Protein AF-W2TFN9-F1 (afdb_monomer_lite)

Organism: Necator americanus (NCBI:txid51031)

Radius of gyration: 16.19 Å; chains: 1; bounding box: 41×42×46 Å

Structure (mmCIF, N/CA/C/O backbone):
data_AF-W2TFN9-F1
#
_entry.id   AF-W2TFN9-F1
#
loop_
_atom_site.group_PDB
_atom_site.id
_atom_site.type_symbol
_atom_site.label_atom_id
_atom_site.label_alt_id
_atom_site.label_comp_id
_atom_site.label_asym_id
_atom_site.label_entity_id
_atom_site.label_seq_id
_atom_site.pdbx_PDB_ins_code
_atom_site.Cartn_x
_atom_site.Cartn_y
_atom_site.Cartn_z
_atom_site.occupancy
_atom_site.B_iso_or_equiv
_atom_site.auth_seq_id
_atom_site.auth_comp_id
_atom_site.auth_asym_id
_atom_site.auth_atom_id
_atom_site.pdbx_PDB_model_num
ATOM 1 N N . MET A 1 1 ? 0.784 23.426 -17.440 1.00 59.62 1 MET A N 1
ATOM 2 C CA . MET A 1 1 ? 0.601 22.096 -18.062 1.00 59.62 1 MET A CA 1
ATOM 3 C C . MET A 1 1 ? 0.881 21.046 -17.007 1.00 59.62 1 MET A C 1
ATOM 5 O O . MET A 1 1 ? 1.860 21.202 -16.290 1.00 59.62 1 MET A O 1
ATOM 9 N N . THR A 1 2 ? 0.028 20.033 -16.864 1.00 85.62 2 THR A N 1
ATOM 10 C CA . THR A 1 2 ? 0.291 18.904 -15.961 1.00 85.62 2 THR A CA 1
ATOM 11 C C . THR A 1 2 ? 1.074 17.818 -16.697 1.00 85.62 2 THR A C 1
ATOM 13 O O . THR A 1 2 ? 0.797 17.528 -17.861 1.00 85.62 2 THR A O 1
ATOM 16 N N . GLY A 1 3 ? 2.083 17.248 -16.035 1.00 94.62 3 GLY A N 1
ATOM 17 C CA . GLY A 1 3 ? 2.888 16.164 -16.595 1.00 94.62 3 GLY A CA 1
ATOM 18 C C . GLY A 1 3 ? 2.100 14.857 -16.665 1.00 94.62 3 GLY A C 1
ATOM 19 O O . GLY A 1 3 ? 1.312 14.554 -15.766 1.00 94.62 3 GLY A O 1
ATOM 20 N N . LYS A 1 4 ? 2.323 14.084 -17.729 1.00 97.56 4 LYS A N 1
ATOM 21 C CA . LYS A 1 4 ? 1.770 12.738 -17.892 1.00 97.56 4 LYS A CA 1
ATOM 22 C C . LYS A 1 4 ? 2.896 11.770 -18.224 1.00 97.56 4 LYS A C 1
ATOM 24 O O . LYS A 1 4 ? 3.710 12.074 -19.093 1.00 97.56 4 LYS A O 1
ATOM 29 N N . LEU A 1 5 ? 2.917 10.621 -17.561 1.00 98.00 5 LEU A N 1
ATOM 30 C CA . LEU A 1 5 ? 3.854 9.538 -17.835 1.00 98.00 5 LEU A CA 1
ATOM 31 C C . LEU A 1 5 ? 3.080 8.233 -18.022 1.00 98.00 5 LEU A C 1
ATOM 33 O O . LEU A 1 5 ? 2.234 7.887 -17.201 1.00 98.00 5 LEU A O 1
ATOM 37 N N . TYR A 1 6 ? 3.391 7.522 -19.101 1.00 98.31 6 TYR A N 1
ATOM 38 C CA . TYR A 1 6 ? 2.822 6.217 -19.420 1.00 98.31 6 TYR A CA 1
ATOM 39 C C . TYR A 1 6 ? 3.976 5.233 -19.576 1.00 98.31 6 TYR A C 1
ATOM 41 O O . TYR A 1 6 ? 4.834 5.425 -20.438 1.00 98.31 6 TYR A O 1
ATOM 49 N N . LEU A 1 7 ? 4.007 4.208 -18.732 1.00 98.31 7 LEU A N 1
ATOM 50 C CA . LEU A 1 7 ? 4.982 3.126 -18.778 1.0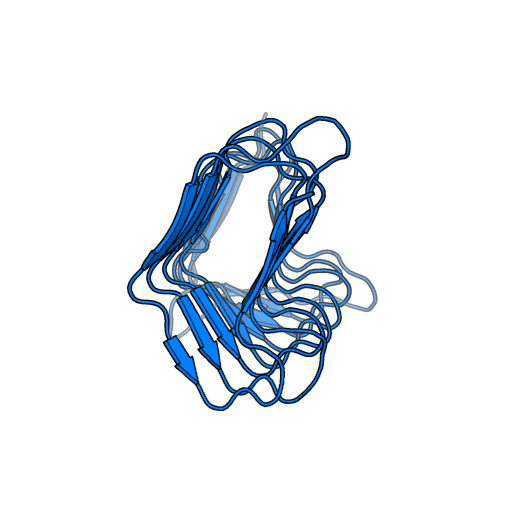0 98.31 7 LEU A CA 1
ATOM 51 C C . LEU A 1 7 ? 4.220 1.820 -18.975 1.00 98.31 7 LEU A C 1
ATOM 53 O O . LEU A 1 7 ? 3.620 1.303 -18.038 1.00 98.31 7 LEU A O 1
ATOM 57 N N . ASN A 1 8 ? 4.240 1.311 -20.204 1.00 97.19 8 ASN A N 1
ATOM 58 C CA . ASN A 1 8 ? 3.469 0.140 -20.609 1.00 97.19 8 ASN A CA 1
ATOM 59 C C . ASN A 1 8 ? 4.419 -0.997 -20.995 1.00 97.19 8 ASN A C 1
ATOM 61 O O . ASN A 1 8 ? 4.823 -1.113 -22.153 1.00 97.19 8 ASN A O 1
ATOM 65 N N . GLY A 1 9 ? 4.817 -1.796 -20.007 1.00 97.88 9 GLY A N 1
ATOM 66 C CA . GLY A 1 9 ? 5.513 -3.058 -20.236 1.00 97.88 9 GLY A CA 1
ATOM 67 C C . GLY A 1 9 ? 4.542 -4.198 -20.546 1.00 97.88 9 GLY A C 1
ATOM 68 O O . GLY A 1 9 ? 3.331 -4.014 -20.645 1.00 97.88 9 GLY A O 1
ATOM 69 N N . THR A 1 10 ? 5.081 -5.409 -20.635 1.00 97.75 10 THR A N 1
ATOM 70 C CA . THR A 1 10 ? 4.300 -6.656 -20.674 1.00 97.75 10 THR A CA 1
ATOM 71 C C . THR A 1 10 ? 4.868 -7.662 -19.678 1.00 97.75 10 THR A C 1
ATOM 73 O O . THR A 1 10 ? 5.999 -7.502 -19.221 1.00 97.75 10 THR A O 1
ATOM 76 N N . VAL A 1 11 ? 4.135 -8.741 -19.383 1.00 94.31 11 VAL A N 1
ATOM 77 C CA . VAL A 1 11 ? 4.623 -9.837 -18.519 1.00 94.31 11 VAL A CA 1
ATOM 78 C C . VAL A 1 11 ? 5.987 -10.365 -18.982 1.00 94.31 11 VAL A C 1
ATOM 80 O O . VAL A 1 11 ? 6.883 -10.572 -18.168 1.00 94.31 11 VAL A O 1
ATOM 83 N N . SER A 1 12 ? 6.167 -10.561 -20.293 1.00 97.00 12 SER A N 1
ATOM 84 C CA . SER A 1 12 ? 7.416 -11.075 -20.874 1.00 97.00 12 SER A CA 1
ATOM 85 C C . SER A 1 12 ? 8.507 -10.018 -21.040 1.00 97.00 12 SER A C 1
ATOM 87 O O . SER A 1 12 ? 9.678 -10.365 -21.174 1.00 97.00 12 SER A O 1
ATOM 89 N N . GLN A 1 13 ? 8.134 -8.739 -21.087 1.00 97.31 13 GLN A N 1
ATOM 90 C CA . GLN A 1 13 ? 9.045 -7.618 -21.316 1.00 97.31 13 GLN A CA 1
ATOM 91 C C . GLN A 1 13 ? 8.644 -6.441 -20.422 1.00 97.31 13 GLN A C 1
ATOM 93 O O . GLN A 1 13 ? 8.042 -5.472 -20.900 1.00 97.31 13 GLN A O 1
ATOM 98 N N . PRO A 1 14 ? 8.921 -6.528 -19.112 1.00 97.69 14 PRO A N 1
ATOM 99 C CA . PRO A 1 14 ? 8.597 -5.451 -18.199 1.00 97.69 14 PRO A CA 1
ATOM 100 C C . PRO A 1 14 ? 9.523 -4.255 -18.429 1.00 97.69 14 PRO A C 1
ATOM 102 O O . PRO A 1 14 ? 10.702 -4.411 -18.761 1.00 97.69 14 PRO A O 1
ATOM 105 N N . ILE A 1 15 ? 9.014 -3.048 -18.185 1.00 98.62 15 ILE A N 1
ATOM 106 C CA . ILE A 1 15 ? 9.870 -1.860 -18.100 1.00 98.62 15 ILE A CA 1
ATOM 107 C C . ILE A 1 15 ? 10.634 -1.938 -16.781 1.00 98.62 15 ILE A C 1
ATOM 109 O O . ILE A 1 15 ? 10.040 -2.194 -15.737 1.00 98.62 15 ILE A O 1
ATOM 113 N N . ARG A 1 16 ? 11.949 -1.718 -16.806 1.00 98.19 16 ARG A N 1
ATOM 114 C CA . ARG A 1 16 ? 12.786 -1.727 -15.600 1.00 98.19 16 ARG A CA 1
ATOM 115 C C . ARG A 1 16 ? 13.333 -0.335 -15.337 1.00 98.19 16 ARG A C 1
ATOM 117 O O . ARG A 1 16 ? 14.025 0.229 -16.181 1.00 98.19 16 ARG A O 1
ATOM 124 N N . LEU A 1 17 ? 13.026 0.197 -14.161 1.00 98.19 17 LEU A N 1
ATOM 125 C CA . LEU A 1 17 ? 13.541 1.457 -13.649 1.00 98.19 17 LEU A CA 1
ATOM 126 C C . LEU A 1 17 ? 14.519 1.158 -12.515 1.00 98.19 17 LEU A C 1
ATOM 128 O O . LEU A 1 17 ? 14.164 0.520 -11.524 1.00 98.19 17 LEU A O 1
ATOM 132 N N . PHE A 1 18 ? 15.746 1.636 -12.663 1.00 96.19 18 PHE A N 1
ATOM 133 C CA . PHE A 1 18 ? 16.811 1.482 -11.681 1.00 96.19 18 PHE A CA 1
ATOM 134 C C . PHE A 1 18 ? 17.668 2.748 -11.667 1.00 96.19 18 PHE A C 1
ATOM 136 O O . PHE A 1 18 ? 17.725 3.490 -12.649 1.00 96.19 18 PHE A O 1
ATOM 143 N N . GLY A 1 19 ? 18.341 2.994 -10.550 1.00 91.12 19 GLY A N 1
ATOM 144 C CA . GLY A 1 19 ? 19.190 4.164 -10.361 1.00 91.12 19 GLY A CA 1
ATOM 145 C C . GLY A 1 19 ? 20.404 3.856 -9.494 1.00 91.12 19 GLY A C 1
ATOM 146 O O . GLY A 1 19 ? 20.533 2.766 -8.938 1.00 91.12 19 GLY A O 1
ATOM 147 N N . GLY A 1 20 ? 21.314 4.828 -9.402 1.00 85.38 20 GLY A N 1
ATOM 148 C CA . GLY A 1 20 ? 22.471 4.766 -8.505 1.00 85.38 20 GLY A CA 1
ATOM 149 C C . GLY A 1 20 ? 22.092 4.931 -7.028 1.00 85.38 20 GLY A C 1
ATOM 150 O O . GLY A 1 20 ? 20.917 4.933 -6.659 1.00 85.38 20 GLY A O 1
ATOM 151 N N . ALA A 1 21 ? 23.097 5.096 -6.161 1.00 79.69 21 ALA A N 1
ATOM 152 C CA . ALA A 1 21 ? 22.858 5.266 -4.730 1.00 79.69 21 ALA A CA 1
ATOM 153 C C . ALA A 1 21 ? 21.947 6.478 -4.441 1.00 79.69 21 ALA A C 1
ATOM 155 O O . ALA A 1 21 ? 22.172 7.582 -4.939 1.00 79.69 21 ALA A O 1
ATOM 156 N N . THR A 1 22 ? 20.926 6.247 -3.606 1.00 73.56 22 THR A N 1
ATOM 157 C CA . THR A 1 22 ? 19.924 7.227 -3.141 1.00 73.56 22 THR A CA 1
ATOM 158 C C . THR A 1 22 ? 19.128 7.928 -4.247 1.00 73.56 22 THR A C 1
ATOM 160 O O . THR A 1 22 ? 19.078 9.153 -4.317 1.00 73.56 22 THR A O 1
ATOM 163 N N . TRP A 1 23 ? 18.438 7.152 -5.083 1.00 95.31 23 TRP A N 1
ATOM 164 C CA . TRP A 1 23 ? 17.440 7.686 -6.013 1.00 95.31 23 TRP A CA 1
ATOM 165 C C . TRP A 1 23 ? 16.011 7.560 -5.459 1.00 95.31 23 TRP A C 1
ATOM 167 O O . TRP A 1 23 ? 15.727 6.715 -4.609 1.00 95.31 23 TRP A O 1
ATOM 177 N N . ARG A 1 24 ? 15.098 8.418 -5.922 1.00 95.25 24 ARG A N 1
ATOM 178 C CA . ARG A 1 24 ? 13.648 8.234 -5.752 1.00 95.25 24 ARG A CA 1
ATOM 179 C C . ARG A 1 24 ? 13.101 7.656 -7.045 1.00 95.25 24 ARG A C 1
ATOM 181 O O . ARG A 1 24 ? 13.528 8.104 -8.104 1.00 95.25 24 ARG A O 1
ATOM 188 N N . GLY A 1 25 ? 12.188 6.697 -6.930 1.00 96.94 25 GLY A N 1
ATOM 189 C CA . GLY A 1 25 ? 11.539 6.055 -8.060 1.00 96.94 25 GLY A CA 1
ATOM 190 C C . GLY A 1 25 ? 10.603 7.003 -8.801 1.00 96.94 25 GLY A C 1
ATOM 191 O O . GLY A 1 25 ? 10.960 8.118 -9.181 1.00 96.94 25 GLY A O 1
ATOM 192 N N . LEU A 1 26 ? 9.368 6.571 -9.015 1.00 97.94 26 LEU A N 1
ATOM 193 C CA . LEU A 1 26 ? 8.375 7.412 -9.674 1.00 97.94 26 LEU A CA 1
ATOM 194 C C . LEU A 1 26 ? 7.721 8.343 -8.655 1.00 97.94 26 LEU A C 1
ATOM 196 O O . LEU A 1 26 ? 7.232 7.889 -7.626 1.00 97.94 26 LEU A O 1
ATOM 200 N N . VAL A 1 27 ? 7.692 9.644 -8.948 1.00 97.50 27 VAL A N 1
ATOM 201 C CA . VAL A 1 27 ? 7.043 10.646 -8.094 1.00 97.50 27 VAL A CA 1
ATOM 202 C C . VAL A 1 27 ? 5.944 11.345 -8.872 1.00 97.50 27 VAL A C 1
ATOM 204 O O . VAL A 1 27 ? 6.215 12.102 -9.804 1.00 97.50 27 VAL A O 1
ATOM 207 N N . VAL A 1 28 ? 4.699 11.123 -8.461 1.00 97.56 28 VAL A N 1
ATOM 208 C CA . VAL A 1 28 ? 3.526 11.758 -9.060 1.00 97.56 28 VAL A CA 1
ATOM 209 C C . VAL A 1 28 ? 3.016 12.819 -8.101 1.00 97.56 28 VAL A C 1
ATOM 211 O O . VAL A 1 28 ? 2.438 12.514 -7.064 1.00 97.56 28 VAL A O 1
ATOM 214 N N . LYS A 1 29 ? 3.264 14.083 -8.437 1.00 96.62 29 LYS A N 1
ATOM 215 C CA . LYS A 1 29 ? 2.777 15.236 -7.670 1.00 96.62 29 LYS A CA 1
ATOM 216 C C . LYS A 1 29 ? 1.313 15.563 -8.011 1.00 96.62 29 LYS A C 1
ATOM 218 O O . LYS A 1 29 ? 0.837 15.117 -9.062 1.00 96.62 29 LYS A O 1
ATOM 223 N N . PRO A 1 30 ? 0.623 16.368 -7.179 1.00 96.44 30 PRO A N 1
ATOM 224 C CA . PRO A 1 30 ? -0.773 16.731 -7.406 1.00 96.44 30 PRO A CA 1
ATOM 225 C C . PRO A 1 30 ? -1.035 17.232 -8.828 1.00 96.44 30 PRO A C 1
ATOM 227 O O . PRO A 1 30 ? -0.284 18.038 -9.379 1.00 96.44 30 PRO A O 1
ATOM 230 N N . GLY A 1 31 ? -2.095 16.709 -9.448 1.00 95.88 31 GLY A N 1
ATOM 231 C CA . GLY A 1 31 ? -2.491 17.025 -10.823 1.00 95.88 31 GLY A CA 1
ATOM 232 C C . GLY A 1 31 ? -1.724 16.275 -11.921 1.00 95.88 31 GLY A C 1
ATOM 233 O O . GLY A 1 31 ? -2.183 16.276 -13.067 1.00 95.88 31 GLY A O 1
ATOM 234 N N . GLY A 1 32 ? -0.604 15.616 -11.600 1.00 97.81 32 GLY A N 1
ATOM 235 C CA . GLY A 1 32 ? 0.131 14.747 -12.522 1.00 97.81 32 GLY A CA 1
ATOM 236 C C . GLY A 1 32 ? -0.621 13.450 -12.823 1.00 97.81 32 GLY A C 1
ATOM 237 O O . GLY A 1 32 ? -1.443 13.005 -12.026 1.00 97.81 32 GLY A O 1
ATOM 238 N N . THR A 1 33 ? -0.355 12.842 -13.978 1.00 98.38 33 THR A N 1
ATOM 239 C CA . THR A 1 33 ? -0.944 11.551 -14.372 1.00 98.38 33 THR A CA 1
ATOM 240 C C . THR A 1 33 ? 0.139 10.496 -14.534 1.00 98.38 33 THR A C 1
ATOM 242 O O . THR A 1 33 ? 1.130 10.741 -15.225 1.00 98.38 33 THR A O 1
ATOM 245 N N . LEU A 1 34 ? -0.075 9.323 -13.941 1.00 98.44 34 LEU A N 1
ATOM 246 C CA . LEU A 1 34 ? 0.769 8.150 -14.134 1.00 98.44 34 LEU A CA 1
ATOM 247 C C . LEU A 1 34 ? -0.093 6.956 -14.528 1.00 98.44 34 LEU A C 1
ATOM 249 O O . LEU A 1 34 ? -1.056 6.633 -13.838 1.00 98.44 34 LEU A O 1
ATOM 253 N N . VAL A 1 35 ? 0.298 6.288 -15.606 1.00 98.50 35 VAL A N 1
ATOM 254 C CA . VAL A 1 35 ? -0.177 4.944 -15.935 1.00 98.50 35 VAL A CA 1
ATOM 255 C C . VAL A 1 35 ? 1.030 4.020 -15.943 1.00 98.50 35 VAL A C 1
ATOM 257 O O . VAL A 1 35 ? 2.013 4.283 -16.641 1.00 98.50 35 VAL A O 1
ATOM 260 N N . LEU A 1 36 ? 0.964 2.974 -15.128 1.00 97.81 36 LEU A N 1
ATOM 261 C CA . LEU A 1 36 ? 2.043 2.031 -14.882 1.00 97.81 36 LEU A CA 1
ATOM 262 C C . LEU A 1 36 ? 1.522 0.613 -15.122 1.00 97.81 36 LEU A C 1
ATOM 264 O O . LEU A 1 36 ? 0.723 0.129 -14.333 1.00 97.81 36 LEU A O 1
ATOM 268 N N . SER A 1 37 ? 1.983 -0.061 -16.170 1.00 98.56 37 SER A N 1
ATOM 269 C CA . SER A 1 37 ? 1.669 -1.471 -16.427 1.00 98.56 37 SER A CA 1
ATOM 270 C C . SER A 1 37 ? 2.963 -2.270 -16.559 1.00 98.56 37 SER A C 1
ATOM 272 O O . SER A 1 37 ? 3.894 -1.838 -17.249 1.00 98.56 37 SER A O 1
ATOM 274 N N . HIS A 1 38 ? 3.051 -3.407 -15.863 1.00 98.75 38 HIS A N 1
ATOM 275 C CA . HIS A 1 38 ? 4.177 -4.350 -15.925 1.00 98.75 38 HIS A CA 1
ATOM 276 C C . HIS A 1 38 ? 5.545 -3.658 -15.822 1.00 98.75 38 HIS A C 1
ATOM 278 O O . HIS A 1 38 ? 6.412 -3.776 -16.693 1.00 98.75 38 HIS A O 1
ATOM 284 N N . THR A 1 39 ? 5.728 -2.874 -14.762 1.00 98.69 39 THR A N 1
ATOM 285 C CA . THR A 1 39 ? 6.950 -2.097 -14.534 1.00 98.69 39 THR A CA 1
ATOM 286 C C . THR A 1 39 ? 7.608 -2.503 -13.226 1.00 98.69 39 THR A C 1
ATOM 288 O O . THR A 1 39 ? 6.947 -2.612 -12.198 1.00 98.69 39 THR A O 1
ATOM 291 N N . THR A 1 40 ? 8.923 -2.702 -13.260 1.00 98.62 40 THR A N 1
ATOM 292 C CA . THR A 1 40 ? 9.747 -2.990 -12.087 1.00 98.62 40 THR A CA 1
ATOM 293 C C . THR A 1 40 ? 10.536 -1.749 -11.673 1.00 98.62 40 THR A C 1
ATOM 295 O O . THR A 1 40 ? 11.204 -1.144 -12.508 1.00 98.62 40 THR A O 1
ATOM 298 N N . VAL A 1 41 ? 10.484 -1.386 -10.392 1.00 98.44 41 VAL A N 1
ATOM 299 C CA . VAL A 1 41 ? 11.279 -0.317 -9.771 1.00 98.44 41 VAL A CA 1
ATOM 300 C C . VAL A 1 41 ? 12.251 -0.940 -8.770 1.00 98.44 41 VAL A C 1
ATOM 302 O O . VAL A 1 41 ? 11.816 -1.606 -7.832 1.00 98.44 41 VAL A O 1
ATOM 305 N N . GLU A 1 42 ? 13.557 -0.734 -8.956 1.00 97.50 42 GLU A N 1
ATOM 306 C CA . GLU A 1 42 ? 14.603 -1.457 -8.212 1.00 97.50 42 GLU A CA 1
ATOM 307 C C . GLU A 1 42 ? 15.514 -0.528 -7.395 1.00 97.50 42 GLU A C 1
ATOM 309 O O . GLU A 1 42 ? 16.142 0.391 -7.924 1.00 97.50 42 GLU A O 1
ATOM 314 N N . GLY A 1 43 ? 15.633 -0.792 -6.091 1.00 96.31 43 GLY A N 1
ATOM 315 C CA . GLY A 1 43 ? 16.623 -0.147 -5.220 1.00 96.31 43 GLY A CA 1
ATOM 316 C C . GLY A 1 43 ? 16.383 1.343 -4.958 1.00 96.31 43 GLY A C 1
ATOM 317 O O . GLY A 1 43 ? 17.315 2.067 -4.603 1.00 96.31 43 GLY A O 1
ATOM 318 N N . ALA A 1 44 ? 15.160 1.829 -5.172 1.00 97.44 44 ALA A N 1
ATOM 319 C CA . ALA A 1 44 ? 14.793 3.209 -4.878 1.00 97.44 44 ALA A CA 1
ATOM 320 C C . ALA A 1 44 ? 14.654 3.442 -3.367 1.00 97.44 44 ALA A C 1
ATOM 322 O O . ALA A 1 44 ? 14.265 2.555 -2.612 1.00 97.44 44 ALA A O 1
ATOM 323 N N . SER A 1 45 ? 14.899 4.667 -2.909 1.00 97.38 45 SER A N 1
ATOM 324 C CA . SER A 1 45 ? 14.581 5.051 -1.532 1.00 97.38 45 SER A CA 1
ATOM 325 C C . SER A 1 45 ? 13.075 4.934 -1.269 1.00 97.38 45 SER A C 1
ATOM 327 O O . SER A 1 45 ? 12.655 4.271 -0.325 1.00 97.38 45 SER A O 1
ATOM 329 N N . ILE A 1 46 ? 12.277 5.495 -2.179 1.00 98.12 46 ILE A N 1
ATOM 330 C CA . ILE A 1 46 ? 10.829 5.292 -2.276 1.00 98.12 46 ILE A CA 1
ATOM 331 C C . ILE A 1 46 ? 10.551 4.808 -3.697 1.00 98.12 46 ILE A C 1
ATOM 333 O O . ILE A 1 46 ? 10.947 5.490 -4.647 1.00 98.12 46 ILE A O 1
ATOM 337 N N . GLY A 1 47 ? 9.938 3.634 -3.850 1.00 98.06 47 GLY A N 1
ATOM 338 C CA . GLY A 1 47 ? 9.678 3.032 -5.164 1.00 98.06 47 GLY A CA 1
ATOM 339 C C . GLY A 1 47 ? 8.651 3.816 -5.977 1.00 98.06 47 GLY A C 1
ATOM 340 O O . GLY A 1 47 ? 8.900 4.190 -7.125 1.00 98.06 47 GLY A O 1
ATOM 341 N N . LEU A 1 48 ? 7.514 4.117 -5.360 1.00 98.62 48 LEU A N 1
ATOM 342 C CA . LEU A 1 48 ? 6.457 4.917 -5.961 1.00 98.62 48 LEU A CA 1
ATOM 343 C C . LEU A 1 48 ? 5.885 5.892 -4.933 1.00 98.62 48 LEU A C 1
ATOM 345 O O . LEU A 1 48 ? 5.425 5.484 -3.878 1.00 98.62 48 LEU A O 1
ATOM 349 N N . TRP A 1 49 ? 5.886 7.175 -5.267 1.00 98.50 49 TRP A N 1
ATOM 350 C CA . TRP A 1 49 ? 5.283 8.240 -4.476 1.00 98.50 49 TRP A CA 1
ATOM 351 C C . TRP A 1 49 ? 4.011 8.716 -5.181 1.00 98.50 49 TRP A C 1
ATOM 353 O O . TRP A 1 49 ? 4.074 9.354 -6.239 1.00 98.50 49 TRP A O 1
ATOM 363 N N . ILE A 1 50 ? 2.858 8.418 -4.586 1.00 98.56 50 ILE A N 1
ATOM 364 C CA . ILE A 1 50 ? 1.519 8.726 -5.091 1.00 98.56 50 ILE A CA 1
ATOM 365 C C . ILE A 1 50 ? 0.989 9.956 -4.353 1.00 98.56 50 ILE A C 1
ATOM 367 O O . ILE A 1 50 ? 0.548 9.859 -3.215 1.00 98.56 50 ILE A O 1
ATOM 371 N N . GLY A 1 51 ? 1.008 11.112 -5.015 1.00 97.44 51 GLY A N 1
ATOM 372 C CA . GLY A 1 51 ? 0.377 12.345 -4.531 1.00 97.44 51 GLY A CA 1
ATOM 373 C C . GLY A 1 51 ? -0.623 12.927 -5.520 1.00 97.44 51 GLY A C 1
ATOM 374 O O . GLY A 1 51 ? -0.768 14.140 -5.620 1.00 97.44 51 GLY A O 1
ATOM 375 N N . SER A 1 52 ? -1.260 12.072 -6.320 1.00 97.62 52 SER A N 1
ATOM 376 C CA . SER A 1 52 ? -2.281 12.456 -7.293 1.00 97.62 52 SER A CA 1
ATOM 377 C C . SER A 1 52 ? -3.389 11.412 -7.327 1.00 97.62 52 SER A C 1
ATOM 379 O O . SER A 1 52 ? -3.132 10.221 -7.179 1.00 97.62 52 SER A O 1
ATOM 381 N N . GLU A 1 53 ? -4.614 11.853 -7.593 1.00 96.81 53 GLU A N 1
ATOM 382 C CA . GLU A 1 53 ? -5.773 10.992 -7.865 1.00 96.81 53 GLU A CA 1
ATOM 383 C C . GLU A 1 53 ? -5.699 10.292 -9.239 1.00 96.81 53 GLU A C 1
ATOM 385 O O . GLU A 1 53 ? -6.454 9.367 -9.514 1.00 96.81 53 GLU A O 1
ATOM 390 N N . LYS A 1 54 ? -4.802 10.736 -10.133 1.00 97.50 54 LYS A N 1
ATOM 391 C CA . LYS A 1 54 ? -4.727 10.281 -11.535 1.00 97.50 54 LYS A CA 1
ATOM 392 C C . LYS A 1 54 ? -3.625 9.243 -11.726 1.00 97.50 54 LYS A C 1
ATOM 394 O O . LYS A 1 54 ? -2.752 9.408 -12.581 1.00 97.50 54 LYS A O 1
ATOM 399 N N . VAL A 1 55 ? -3.643 8.210 -10.892 1.00 98.38 55 VAL A N 1
ATOM 400 C CA . VAL A 1 55 ? -2.666 7.118 -10.920 1.00 98.38 55 VAL A CA 1
ATOM 401 C C . VAL A 1 55 ? -3.383 5.807 -11.215 1.00 98.38 55 VAL A C 1
ATOM 403 O O . VAL A 1 55 ? -4.340 5.453 -10.538 1.00 98.38 55 VAL A O 1
ATOM 406 N N . GLN A 1 56 ? -2.925 5.107 -12.248 1.00 98.56 56 GLN A N 1
ATOM 407 C CA . GLN A 1 56 ? -3.390 3.773 -12.619 1.00 98.56 56 GLN A CA 1
ATOM 408 C C . GLN A 1 56 ? -2.191 2.833 -12.620 1.00 98.56 56 GLN A C 1
ATOM 410 O O . GLN A 1 56 ? -1.164 3.140 -13.230 1.00 98.56 56 GLN A O 1
ATOM 415 N N . ILE A 1 57 ? -2.313 1.712 -11.917 1.00 98.69 57 ILE A N 1
ATOM 416 C CA . ILE A 1 57 ? -1.242 0.733 -11.745 1.00 98.69 57 ILE A CA 1
ATOM 417 C C . ILE A 1 57 ? -1.790 -0.641 -12.107 1.00 98.69 57 ILE A C 1
ATOM 419 O O . ILE A 1 57 ? -2.920 -0.968 -11.767 1.00 98.69 57 ILE A O 1
ATOM 423 N N . GLU A 1 58 ? -0.973 -1.438 -12.777 1.00 98.69 58 GLU A N 1
ATOM 424 C CA . GLU A 1 58 ? -1.236 -2.828 -13.107 1.00 98.69 58 GLU A CA 1
ATOM 425 C C . GLU A 1 58 ? 0.086 -3.605 -13.050 1.00 98.69 58 GLU A C 1
ATOM 427 O O . GLU A 1 58 ? 1.055 -3.266 -13.734 1.00 98.69 58 GLU A O 1
ATOM 432 N N . HIS A 1 59 ? 0.138 -4.655 -12.233 1.00 98.69 59 HIS A N 1
ATOM 433 C CA . HIS A 1 59 ? 1.261 -5.590 -12.149 1.00 98.69 59 HIS A CA 1
ATOM 434 C C . HIS A 1 59 ? 2.638 -4.913 -12.017 1.00 98.69 59 HIS A C 1
ATOM 436 O O . HIS A 1 59 ? 3.619 -5.319 -12.649 1.00 98.69 59 HIS A O 1
ATOM 442 N N . ALA A 1 60 ? 2.735 -3.866 -11.194 1.00 98.62 60 ALA A N 1
ATOM 443 C CA . ALA A 1 60 ? 4.022 -3.278 -10.865 1.00 98.62 60 ALA A CA 1
ATOM 444 C C . ALA A 1 60 ? 4.786 -4.164 -9.875 1.00 98.62 60 ALA A C 1
ATOM 446 O O . ALA A 1 60 ? 4.215 -4.915 -9.080 1.00 98.62 60 ALA A O 1
ATOM 447 N N . LYS A 1 61 ? 6.110 -4.060 -9.911 1.00 98.75 61 LYS A N 1
ATOM 448 C CA . LYS A 1 61 ? 6.999 -4.747 -8.982 1.00 98.75 61 LYS A CA 1
ATOM 449 C C . LYS A 1 61 ? 7.965 -3.752 -8.364 1.00 98.75 61 LYS A C 1
ATOM 451 O O . LYS A 1 61 ? 8.678 -3.060 -9.078 1.00 98.75 61 LYS A O 1
ATOM 456 N N . ILE A 1 62 ? 8.008 -3.675 -7.043 1.00 98.69 62 ILE A N 1
ATOM 457 C CA . ILE A 1 62 ? 8.922 -2.786 -6.322 1.00 98.69 62 ILE A CA 1
ATOM 458 C C . ILE A 1 62 ? 9.875 -3.652 -5.512 1.00 98.69 62 ILE A C 1
ATOM 460 O O . ILE A 1 62 ? 9.440 -4.451 -4.685 1.00 98.69 62 ILE A O 1
ATOM 464 N N . LEU A 1 63 ? 11.170 -3.527 -5.788 1.00 98.12 63 LEU A N 1
ATOM 465 C CA . LEU A 1 63 ? 12.210 -4.380 -5.224 1.00 98.12 63 LEU A CA 1
ATOM 466 C C . LEU A 1 63 ? 13.179 -3.561 -4.380 1.00 98.12 63 LEU A C 1
ATOM 468 O O . LEU A 1 63 ? 13.702 -2.545 -4.841 1.00 98.12 63 LEU A O 1
ATOM 472 N N . ASP A 1 64 ? 13.461 -4.060 -3.178 1.00 97.06 64 ASP A N 1
ATOM 473 C CA . ASP A 1 64 ? 14.580 -3.613 -2.343 1.00 97.06 64 ASP A CA 1
ATOM 474 C C . ASP A 1 64 ? 14.538 -2.109 -2.0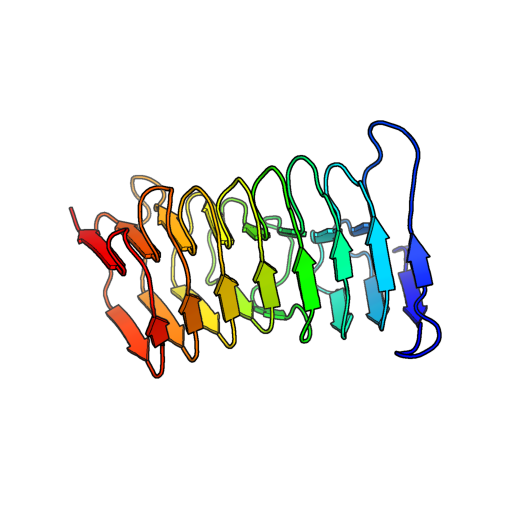09 1.00 97.06 64 ASP A C 1
ATOM 476 O O . ASP A 1 64 ? 15.574 -1.437 -1.960 1.00 97.06 64 ASP A O 1
ATOM 480 N N . SER A 1 65 ? 13.336 -1.564 -1.784 1.00 96.88 65 SER A N 1
ATOM 481 C CA . SER A 1 65 ? 13.179 -0.164 -1.394 1.00 96.88 65 SER A CA 1
ATOM 482 C C . SER A 1 65 ? 13.751 0.119 -0.003 1.00 96.88 65 SER A C 1
ATOM 484 O O . SER A 1 65 ? 13.747 -0.748 0.873 1.00 96.88 65 SER A O 1
ATOM 486 N N . VAL A 1 66 ? 14.263 1.333 0.220 1.00 96.06 66 VAL A N 1
ATOM 487 C CA . VAL A 1 66 ? 14.942 1.674 1.487 1.00 96.06 66 VAL A CA 1
ATOM 488 C C . VAL A 1 66 ? 13.975 2.193 2.551 1.00 96.06 66 VAL A C 1
ATOM 490 O O . VAL A 1 66 ? 14.012 1.704 3.676 1.00 96.06 66 VAL A O 1
ATOM 493 N N . ILE A 1 67 ? 13.130 3.165 2.207 1.00 96.69 67 ILE A N 1
ATOM 494 C CA . ILE A 1 67 ? 12.174 3.808 3.121 1.00 96.69 67 ILE A CA 1
ATOM 495 C C . ILE A 1 67 ? 10.782 3.212 2.906 1.00 96.69 67 ILE A C 1
ATOM 497 O O . ILE A 1 67 ? 10.245 2.579 3.810 1.00 96.69 67 ILE A O 1
ATOM 501 N N . HIS A 1 68 ? 10.232 3.351 1.696 1.00 98.19 68 HIS A N 1
ATOM 502 C CA . HIS A 1 68 ? 8.909 2.829 1.355 1.00 98.19 68 HIS A CA 1
ATOM 503 C C . HIS A 1 68 ? 8.900 2.130 -0.002 1.00 98.19 68 HIS A C 1
ATOM 505 O O . HIS A 1 68 ? 9.556 2.562 -0.949 1.00 98.19 68 HIS A O 1
ATOM 511 N N . GLY A 1 69 ? 8.155 1.030 -0.131 1.00 98.38 69 GLY A N 1
ATOM 512 C CA . GLY A 1 69 ? 7.813 0.502 -1.453 1.00 98.38 69 GLY A CA 1
ATOM 513 C C . GLY A 1 69 ? 6.932 1.502 -2.198 1.00 98.38 69 GLY A C 1
ATOM 514 O O . GLY A 1 69 ? 7.339 2.056 -3.220 1.00 98.38 69 GLY A O 1
ATOM 515 N N . VAL A 1 70 ? 5.770 1.791 -1.619 1.00 98.81 70 VAL A N 1
ATOM 516 C CA . VAL A 1 70 ? 4.841 2.839 -2.047 1.00 98.81 70 VAL A CA 1
ATOM 517 C C . VAL A 1 70 ? 4.624 3.818 -0.896 1.00 98.81 70 VAL A C 1
ATOM 519 O O . VAL A 1 70 ? 4.421 3.393 0.236 1.00 98.81 70 VAL A O 1
ATOM 522 N N . GLU A 1 71 ? 4.639 5.111 -1.193 1.00 98.75 71 GLU A N 1
ATOM 523 C CA . GLU A 1 71 ? 4.229 6.184 -0.286 1.00 98.75 71 GLU A CA 1
ATOM 524 C C . GLU A 1 71 ? 2.993 6.879 -0.865 1.00 98.75 71 GLU A C 1
ATOM 526 O O . GLU A 1 71 ? 2.990 7.270 -2.037 1.00 98.75 71 GLU A O 1
ATOM 531 N N . VAL A 1 72 ? 1.937 6.996 -0.063 1.00 98.62 72 VAL A N 1
ATOM 532 C CA . VAL A 1 72 ? 0.664 7.627 -0.427 1.00 98.62 72 VAL A CA 1
ATOM 533 C C . VAL A 1 72 ? 0.488 8.884 0.410 1.00 98.62 72 VAL A C 1
ATOM 535 O O . VAL A 1 72 ? 0.378 8.797 1.630 1.00 98.62 72 VAL A O 1
ATOM 538 N N . THR A 1 73 ? 0.402 10.041 -0.246 1.00 97.06 73 THR A N 1
ATOM 539 C CA . THR A 1 73 ? 0.244 11.322 0.454 1.00 97.06 73 THR A CA 1
ATOM 540 C C . THR A 1 73 ? -1.218 11.733 0.614 1.00 97.06 73 THR A C 1
ATOM 542 O O . THR A 1 73 ? -2.132 11.171 -0.000 1.00 97.06 73 THR A O 1
ATOM 545 N N . ASP A 1 74 ? -1.439 12.785 1.400 1.00 94.25 74 ASP A N 1
ATOM 546 C CA . ASP A 1 74 ? -2.734 13.442 1.638 1.00 94.25 74 ASP A CA 1
ATOM 547 C C . ASP A 1 74 ? -3.519 13.819 0.361 1.00 94.25 74 ASP A C 1
ATOM 549 O O . ASP A 1 74 ? -4.749 13.844 0.339 1.00 94.25 74 ASP A O 1
ATOM 553 N N . SER A 1 75 ? -2.790 14.086 -0.716 1.00 95.25 75 SER A N 1
ATOM 554 C CA . SER A 1 75 ? -3.255 14.560 -2.019 1.00 95.25 75 SER A CA 1
ATOM 555 C C . SER A 1 75 ? -3.549 13.437 -3.016 1.00 95.25 75 SER A C 1
ATOM 557 O O . SER A 1 75 ? -4.030 13.700 -4.122 1.00 95.25 75 SER A O 1
ATOM 559 N N . ALA A 1 76 ? -3.276 12.184 -2.649 1.00 97.19 76 ALA A N 1
ATOM 560 C CA . ALA A 1 76 ? -3.726 11.028 -3.410 1.00 97.19 76 ALA A CA 1
ATOM 561 C C . ALA A 1 76 ? -5.252 10.847 -3.311 1.00 97.19 76 ALA A C 1
ATOM 563 O O . ALA A 1 76 ? -5.901 11.345 -2.383 1.00 97.19 76 ALA A O 1
ATOM 564 N N . GLY A 1 77 ? -5.816 10.086 -4.253 1.00 96.00 77 GLY A N 1
ATOM 565 C CA . GLY A 1 77 ? -7.219 9.666 -4.200 1.00 96.00 77 GLY A CA 1
ATOM 566 C C . GLY A 1 77 ? -7.550 8.857 -2.937 1.00 96.00 77 GLY A C 1
ATOM 567 O O . GLY A 1 77 ? -6.660 8.394 -2.230 1.00 96.00 77 GLY A O 1
ATOM 568 N N . GLN A 1 78 ? -8.841 8.695 -2.639 1.00 97.25 78 GLN A N 1
ATOM 569 C CA . GLN A 1 78 ? -9.285 7.904 -1.482 1.00 97.25 78 GLN A CA 1
ATOM 570 C C . GLN A 1 78 ? -9.186 6.391 -1.722 1.00 97.25 78 GLN A C 1
ATOM 572 O O . GLN A 1 78 ? -8.960 5.657 -0.771 1.00 97.25 78 GLN A O 1
ATOM 577 N N . ASP A 1 79 ? -9.346 5.929 -2.966 1.00 97.88 79 ASP A N 1
ATOM 578 C CA . ASP A 1 79 ? -9.186 4.522 -3.358 1.00 97.88 79 ASP A CA 1
ATOM 579 C C . ASP A 1 79 ? -7.842 4.332 -4.068 1.00 97.88 79 ASP A C 1
ATOM 581 O O . ASP A 1 79 ? -7.650 4.809 -5.190 1.00 97.88 79 ASP A O 1
ATOM 585 N N . ILE A 1 80 ? -6.902 3.667 -3.398 1.00 98.56 80 ILE A N 1
ATOM 586 C CA . ILE A 1 80 ? -5.576 3.360 -3.930 1.00 98.56 80 ILE A CA 1
ATOM 587 C C . ILE A 1 80 ? -5.548 1.899 -4.371 1.00 98.56 80 ILE A C 1
ATOM 589 O O . ILE A 1 80 ? -5.296 0.973 -3.593 1.00 98.56 80 ILE A O 1
ATOM 593 N N . ASP A 1 81 ? -5.783 1.707 -5.663 1.00 98.75 81 ASP A N 1
ATOM 594 C CA . ASP A 1 81 ? -5.616 0.424 -6.328 1.00 98.75 81 ASP A CA 1
ATOM 595 C C . ASP A 1 81 ? -4.171 0.235 -6.781 1.00 98.75 81 ASP A C 1
ATOM 597 O O . ASP A 1 81 ? -3.678 0.952 -7.655 1.00 98.75 81 ASP A O 1
ATOM 601 N N . LEU A 1 82 ? -3.492 -0.756 -6.208 1.00 98.81 82 LEU A N 1
ATOM 602 C CA . LEU A 1 82 ? -2.148 -1.133 -6.630 1.00 98.81 82 LEU A CA 1
ATOM 603 C C . LEU A 1 82 ? -2.165 -2.220 -7.714 1.00 98.81 82 LEU A C 1
ATOM 605 O O . LEU A 1 82 ? -1.103 -2.683 -8.110 1.00 98.81 82 LEU A O 1
ATOM 609 N N . GLY A 1 83 ? -3.328 -2.621 -8.232 1.00 98.50 83 GLY A N 1
ATOM 610 C CA . GLY A 1 83 ? -3.446 -3.346 -9.499 1.00 98.50 83 GLY A CA 1
ATOM 611 C C . GLY A 1 83 ? -2.723 -4.687 -9.553 1.00 98.50 83 GLY A C 1
ATOM 612 O O . GLY A 1 83 ? -2.065 -4.989 -10.543 1.00 98.50 83 GLY A O 1
ATOM 613 N N . HIS A 1 84 ? -2.800 -5.479 -8.485 1.00 98.56 84 HIS A N 1
ATOM 614 C CA . HIS A 1 84 ? -2.110 -6.769 -8.347 1.00 98.56 84 HIS A CA 1
ATOM 615 C C . HIS A 1 84 ? -0.581 -6.643 -8.412 1.00 98.56 84 HIS A C 1
ATOM 617 O O . HIS A 1 84 ? 0.107 -7.471 -9.018 1.00 98.56 84 HIS A O 1
ATOM 623 N N . SER A 1 85 ? -0.052 -5.591 -7.786 1.00 98.81 85 SER A N 1
ATOM 624 C CA . SER A 1 85 ? 1.388 -5.344 -7.691 1.00 98.81 85 SER A CA 1
ATOM 625 C C . SER A 1 85 ? 2.049 -6.115 -6.551 1.00 98.81 85 SER A C 1
ATOM 627 O O . SER A 1 85 ? 1.412 -6.502 -5.569 1.00 98.81 85 SER A O 1
ATOM 629 N N . GLU A 1 86 ? 3.365 -6.285 -6.662 1.00 98.81 86 GLU A N 1
ATOM 630 C CA . GLU A 1 86 ? 4.203 -6.908 -5.638 1.00 98.81 86 GLU A CA 1
ATOM 631 C C . GLU A 1 86 ? 5.267 -5.943 -5.111 1.00 98.81 86 GLU A C 1
ATOM 633 O O . GLU A 1 86 ? 5.980 -5.296 -5.877 1.00 98.81 86 GLU A O 1
ATOM 638 N N . ILE A 1 87 ? 5.442 -5.914 -3.794 1.00 98.88 87 ILE A N 1
ATOM 639 C CA . ILE A 1 87 ? 6.531 -5.219 -3.111 1.00 98.88 87 ILE A CA 1
ATOM 640 C C . ILE A 1 87 ? 7.368 -6.274 -2.396 1.00 98.88 87 ILE A C 1
ATOM 642 O O . ILE A 1 87 ? 6.880 -6.964 -1.500 1.00 98.88 87 ILE A O 1
ATOM 646 N N . LEU A 1 88 ? 8.627 -6.427 -2.800 1.00 98.62 88 LEU A N 1
ATOM 647 C CA . LEU A 1 88 ? 9.523 -7.448 -2.264 1.00 98.62 88 LEU A CA 1
ATOM 648 C C . LEU A 1 88 ? 10.704 -6.802 -1.547 1.00 98.62 88 LEU A C 1
ATOM 650 O O . LEU A 1 88 ? 11.379 -5.934 -2.104 1.00 98.62 88 LEU A O 1
ATOM 654 N N . ARG A 1 89 ? 10.992 -7.296 -0.338 1.00 97.75 89 ARG A N 1
ATOM 655 C CA . ARG A 1 89 ? 12.186 -6.946 0.446 1.00 97.75 89 ARG A CA 1
ATOM 656 C C . ARG A 1 89 ? 12.345 -5.445 0.711 1.00 97.75 89 ARG A C 1
ATOM 658 O O . ARG A 1 89 ? 13.462 -4.934 0.765 1.00 97.75 89 ARG A O 1
ATOM 665 N N . ALA A 1 90 ? 11.232 -4.737 0.902 1.00 97.19 90 AL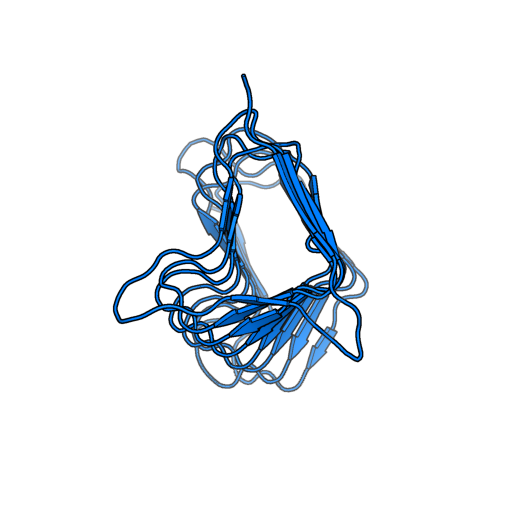A A N 1
ATOM 666 C CA . ALA A 1 90 ? 11.268 -3.368 1.408 1.00 97.19 90 ALA A CA 1
ATOM 667 C C . ALA A 1 90 ? 11.971 -3.347 2.777 1.00 97.19 90 ALA A C 1
ATOM 669 O O . ALA A 1 90 ? 11.619 -4.119 3.672 1.00 97.19 90 ALA A O 1
ATOM 670 N N . LYS A 1 91 ? 12.983 -2.489 2.935 1.00 95.56 91 LYS A N 1
ATOM 671 C CA . LYS A 1 91 ? 13.727 -2.337 4.195 1.00 95.56 91 LYS A CA 1
ATOM 672 C C . LYS A 1 91 ? 12.940 -1.531 5.229 1.00 95.56 91 LYS A C 1
ATOM 674 O O . LYS A 1 91 ? 13.024 -1.827 6.415 1.00 95.56 91 LYS A O 1
ATOM 679 N N . GLY A 1 92 ? 12.179 -0.537 4.782 1.00 95.44 92 GLY A N 1
ATOM 680 C CA . GLY A 1 92 ? 11.157 0.119 5.591 1.00 95.44 92 GLY A CA 1
ATOM 681 C C . GLY A 1 92 ? 9.775 -0.476 5.319 1.00 95.44 92 GLY A C 1
ATOM 682 O O . GLY A 1 92 ? 9.641 -1.695 5.190 1.00 95.44 92 GLY A O 1
ATOM 683 N N . THR A 1 93 ? 8.745 0.366 5.247 1.00 98.00 93 THR A N 1
ATOM 684 C CA . THR A 1 93 ? 7.358 -0.096 5.072 1.00 98.00 93 THR A CA 1
ATOM 685 C C . THR A 1 93 ? 7.071 -0.467 3.614 1.00 98.00 93 THR A C 1
ATOM 687 O O . THR A 1 93 ? 7.516 0.216 2.692 1.00 98.00 93 THR A O 1
ATOM 690 N N . GLY A 1 94 ? 6.299 -1.529 3.378 1.00 98.62 94 GLY A N 1
ATOM 691 C CA . GLY A 1 94 ? 5.819 -1.874 2.038 1.00 98.62 94 GLY A CA 1
ATOM 692 C C . GLY A 1 94 ? 4.986 -0.746 1.427 1.00 98.62 94 GLY A C 1
ATOM 693 O O . GLY A 1 94 ? 5.393 -0.162 0.425 1.00 98.62 94 GLY A O 1
ATOM 694 N N . VAL A 1 95 ? 3.867 -0.405 2.065 1.00 98.81 95 VAL A N 1
ATOM 695 C CA . VAL A 1 95 ? 3.012 0.741 1.718 1.00 98.81 95 VAL A CA 1
ATOM 696 C C . VAL A 1 95 ? 2.869 1.659 2.932 1.00 98.81 95 VAL A C 1
ATOM 698 O O . VAL A 1 95 ? 2.270 1.260 3.927 1.00 98.81 95 VAL A O 1
ATOM 701 N N . GLY A 1 96 ? 3.429 2.864 2.862 1.00 98.44 96 GLY A N 1
ATOM 702 C CA . GLY A 1 96 ? 3.208 3.924 3.847 1.00 98.44 96 GLY A CA 1
ATOM 703 C C . GLY A 1 96 ? 2.090 4.857 3.388 1.00 98.44 96 GLY A C 1
ATOM 704 O O . GLY A 1 96 ? 2.087 5.291 2.235 1.00 98.44 96 GLY A O 1
ATOM 705 N N . ILE A 1 97 ? 1.139 5.138 4.272 1.00 98.31 97 ILE A N 1
ATOM 706 C CA . ILE A 1 97 ? 0.049 6.083 4.046 1.00 98.31 97 ILE A CA 1
ATOM 707 C C . ILE A 1 97 ? 0.206 7.212 5.059 1.00 98.31 97 ILE A C 1
ATOM 709 O O . ILE A 1 97 ? 0.144 6.966 6.264 1.00 98.31 97 ILE A O 1
ATOM 713 N N . ASP A 1 98 ? 0.403 8.430 4.561 1.00 95.75 98 ASP A N 1
ATOM 714 C CA . ASP A 1 98 ? 0.512 9.637 5.384 1.00 95.75 98 ASP A CA 1
ATOM 715 C C . ASP A 1 98 ? -0.807 9.961 6.107 1.00 95.75 98 ASP A C 1
ATOM 717 O O . ASP A 1 98 ? -1.844 9.351 5.854 1.00 95.75 98 ASP A O 1
ATOM 721 N N . GLU A 1 99 ? -0.789 10.974 6.977 1.00 93.75 99 GLU A N 1
ATOM 722 C CA . GLU A 1 99 ? -1.984 11.464 7.676 1.00 93.75 99 GLU A CA 1
ATOM 723 C C . GLU A 1 99 ? -3.145 11.751 6.713 1.00 93.75 99 GLU A C 1
ATOM 725 O O . GLU A 1 99 ? -3.035 12.559 5.783 1.00 93.75 99 GLU A O 1
ATOM 730 N N . ARG A 1 100 ? -4.301 11.120 6.970 1.00 90.3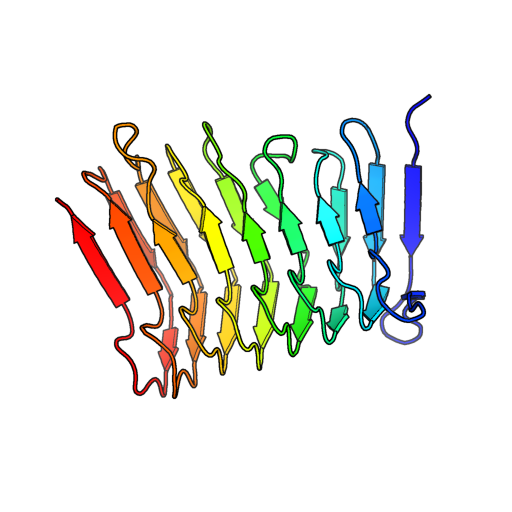8 100 ARG A N 1
ATOM 731 C CA . ARG A 1 100 ? -5.513 11.286 6.157 1.00 90.38 100 ARG A CA 1
ATOM 732 C C . ARG A 1 100 ? -6.728 11.673 6.988 1.00 90.38 100 ARG A C 1
ATOM 734 O O . ARG A 1 100 ? -7.213 10.927 7.835 1.00 90.38 100 ARG A O 1
ATOM 741 N N . LYS A 1 101 ? -7.301 12.832 6.646 1.00 90.00 101 LYS A N 1
ATOM 742 C CA . LYS A 1 101 ? -8.553 13.367 7.224 1.00 90.00 101 LYS A CA 1
ATOM 743 C C . LYS A 1 101 ? -9.831 12.841 6.555 1.00 90.00 101 LYS A C 1
ATOM 745 O O . LYS A 1 101 ? -10.934 13.308 6.838 1.00 90.00 101 LYS A O 1
ATOM 750 N N . THR A 1 102 ? -9.679 11.909 5.620 1.00 92.25 102 THR A N 1
ATOM 751 C CA . THR A 1 102 ? -10.759 11.317 4.828 1.00 92.25 102 THR A CA 1
ATOM 752 C C . THR A 1 102 ? -10.646 9.804 4.849 1.00 92.25 102 THR A C 1
ATOM 754 O O . THR A 1 102 ? -9.546 9.277 5.023 1.00 92.25 102 THR A O 1
ATOM 757 N N . SER A 1 103 ? -11.748 9.125 4.534 1.00 95.56 103 SER A N 1
ATOM 758 C CA . SER A 1 103 ? -11.741 7.680 4.320 1.00 95.56 103 SER A CA 1
ATOM 759 C C . SER A 1 103 ? -10.706 7.288 3.262 1.00 95.56 103 SER A C 1
ATOM 761 O O . SER A 1 103 ? -10.457 8.044 2.314 1.00 95.56 103 SER A O 1
ATOM 763 N N . THR A 1 104 ? -10.065 6.141 3.468 1.00 96.94 104 THR A N 1
ATOM 764 C CA . THR A 1 104 ? -8.946 5.663 2.650 1.00 96.94 104 THR A CA 1
ATOM 765 C C . THR A 1 104 ? -9.053 4.160 2.441 1.00 96.94 104 THR A C 1
ATOM 767 O O . THR A 1 104 ? -9.244 3.408 3.395 1.00 96.94 104 THR A O 1
ATOM 770 N N . ALA A 1 105 ? -8.893 3.719 1.198 1.00 98.31 105 ALA A N 1
ATOM 771 C CA . ALA A 1 105 ? -8.841 2.322 0.812 1.00 98.31 105 ALA A CA 1
ATOM 772 C C . ALA A 1 105 ? -7.500 1.985 0.149 1.00 98.31 105 ALA A C 1
ATOM 774 O O . ALA A 1 105 ? -7.021 2.734 -0.701 1.00 98.31 105 ALA A O 1
ATOM 775 N N . ILE A 1 106 ? -6.914 0.845 0.517 1.00 98.62 106 ILE A N 1
ATOM 776 C CA . ILE A 1 106 ? -5.753 0.246 -0.153 1.00 98.62 106 ILE A CA 1
ATOM 777 C C . ILE A 1 106 ? -6.142 -1.150 -0.627 1.00 98.62 106 ILE A C 1
ATOM 779 O O . ILE A 1 106 ? -6.641 -1.957 0.166 1.00 98.62 106 ILE A O 1
ATOM 783 N N . ARG A 1 107 ? -5.877 -1.473 -1.897 1.00 98.81 107 ARG A N 1
ATOM 784 C CA . ARG A 1 107 ? -6.207 -2.799 -2.429 1.00 98.81 107 ARG A CA 1
ATOM 785 C C . ARG A 1 107 ? -5.235 -3.358 -3.455 1.00 98.81 107 ARG A C 1
ATOM 787 O O . ARG A 1 107 ? -4.466 -2.632 -4.081 1.00 98.81 107 ARG A O 1
ATOM 794 N N . ASN A 1 108 ? -5.331 -4.675 -3.639 1.00 98.88 108 AS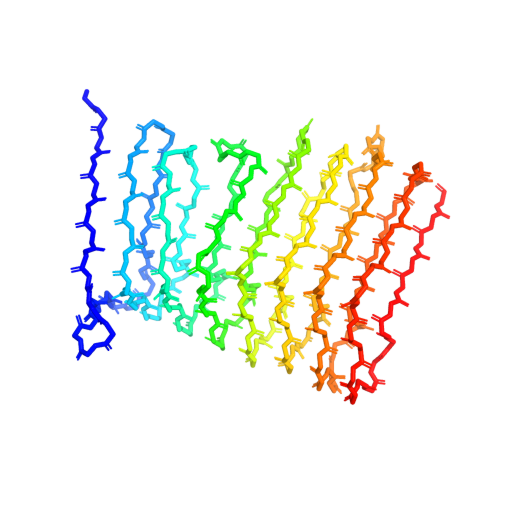N A N 1
ATOM 795 C CA . ASN A 1 108 ? -4.664 -5.439 -4.694 1.00 98.88 108 ASN A CA 1
ATOM 796 C C . ASN A 1 108 ? -3.126 -5.345 -4.651 1.00 98.88 108 ASN A C 1
ATOM 798 O O . ASN A 1 108 ? -2.483 -5.051 -5.661 1.00 98.88 108 ASN A O 1
ATOM 802 N N . VAL A 1 109 ? -2.523 -5.620 -3.491 1.00 98.88 109 VAL A N 1
ATOM 803 C CA . VAL A 1 109 ? -1.060 -5.631 -3.322 1.00 98.88 109 VAL A CA 1
ATOM 804 C C . VAL A 1 109 ? -0.579 -6.833 -2.519 1.00 98.88 109 VAL A C 1
ATOM 806 O O . VAL A 1 109 ? -1.195 -7.230 -1.529 1.00 98.88 109 VAL A O 1
ATOM 809 N N . ALA A 1 110 ? 0.561 -7.390 -2.923 1.00 98.88 110 ALA A N 1
ATOM 810 C CA . ALA A 1 110 ? 1.312 -8.342 -2.120 1.00 98.88 110 ALA A CA 1
ATOM 811 C C . ALA A 1 110 ? 2.606 -7.705 -1.594 1.00 98.88 110 ALA A C 1
ATOM 813 O O . ALA A 1 110 ? 3.394 -7.178 -2.374 1.00 98.88 110 ALA A O 1
ATOM 814 N N . VAL A 1 111 ? 2.862 -7.796 -0.289 1.00 98.81 111 VAL A N 1
ATOM 815 C CA . VAL A 1 111 ? 4.117 -7.366 0.345 1.00 98.81 111 VAL A CA 1
ATOM 816 C C . VAL A 1 111 ? 4.820 -8.582 0.939 1.00 98.81 111 VAL A C 1
ATOM 818 O O . VAL A 1 111 ? 4.236 -9.315 1.738 1.00 98.81 111 VAL A O 1
ATOM 821 N N . ARG A 1 112 ? 6.072 -8.836 0.548 1.00 98.56 112 ARG A N 1
ATOM 822 C CA . ARG A 1 112 ? 6.799 -10.043 0.969 1.00 98.56 112 ARG A CA 1
ATOM 823 C C . ARG A 1 112 ? 8.220 -9.747 1.415 1.00 98.56 112 ARG A C 1
ATOM 825 O O . ARG A 1 112 ? 8.900 -8.900 0.834 1.00 98.56 112 ARG A O 1
ATOM 832 N N . ASP A 1 113 ? 8.667 -10.501 2.415 1.00 97.19 113 ASP A N 1
ATOM 833 C CA . ASP A 1 113 ? 10.055 -10.528 2.893 1.00 97.19 113 ASP A CA 1
ATOM 834 C C . ASP A 1 113 ? 10.577 -9.149 3.348 1.00 97.19 113 ASP A C 1
ATOM 836 O O . ASP A 1 113 ? 11.767 -8.847 3.242 1.00 97.19 113 ASP A O 1
ATOM 840 N N . GLY A 1 114 ? 9.668 -8.291 3.822 1.00 94.94 114 GLY A N 1
ATOM 841 C CA . GLY A 1 114 ? 9.951 -6.922 4.252 1.00 94.94 114 GLY A CA 1
ATOM 842 C C . GLY A 1 114 ? 10.505 -6.832 5.676 1.00 94.94 114 GLY A C 1
ATOM 843 O O . GLY A 1 114 ? 10.260 -7.694 6.525 1.00 94.94 114 GLY A O 1
ATOM 844 N N . TRP A 1 115 ? 11.273 -5.778 5.949 1.00 93.94 115 TRP A N 1
ATOM 845 C CA . TRP A 1 115 ? 11.894 -5.533 7.256 1.00 93.94 115 TRP A CA 1
ATOM 846 C C . TRP A 1 115 ? 11.111 -4.522 8.106 1.00 93.94 115 TRP A C 1
ATOM 848 O O . TRP A 1 115 ? 11.223 -4.551 9.327 1.00 93.94 115 TRP A O 1
ATOM 858 N N . GLY A 1 116 ? 10.295 -3.665 7.491 1.00 93.00 116 GLY A N 1
ATOM 859 C CA . GLY A 1 116 ? 9.350 -2.803 8.199 1.00 93.00 116 GLY A CA 1
ATOM 860 C C . GLY A 1 116 ? 7.944 -3.395 8.269 1.00 93.00 116 GLY A C 1
ATOM 861 O O . GLY A 1 116 ? 7.752 -4.618 8.209 1.00 93.00 116 GLY A O 1
ATOM 862 N N . SER A 1 117 ? 6.960 -2.505 8.409 1.00 97.00 117 SER A N 1
ATOM 863 C CA . SER A 1 117 ? 5.548 -2.876 8.345 1.00 97.00 117 SER A CA 1
ATOM 864 C C . SER A 1 117 ? 5.142 -3.223 6.910 1.00 97.00 117 SER A C 1
ATOM 866 O O . SER A 1 117 ? 5.715 -2.710 5.948 1.00 97.00 117 SER A O 1
ATOM 868 N N . GLY A 1 118 ? 4.159 -4.100 6.725 1.00 98.44 118 GLY A N 1
ATOM 869 C CA . GLY A 1 118 ? 3.641 -4.380 5.385 1.00 98.44 118 GLY A CA 1
ATOM 870 C C . GLY A 1 118 ? 2.866 -3.184 4.830 1.00 98.44 118 GLY A C 1
ATOM 871 O O . GLY A 1 118 ? 3.231 -2.637 3.790 1.00 98.44 118 GLY A O 1
ATOM 872 N N . ILE A 1 119 ? 1.846 -2.752 5.570 1.00 98.75 119 ILE A N 1
ATOM 873 C CA . ILE A 1 119 ? 1.077 -1.527 5.334 1.00 98.75 119 ILE A CA 1
ATOM 874 C C . ILE A 1 119 ? 1.035 -0.732 6.640 1.00 98.75 119 ILE A C 1
ATOM 876 O O . ILE A 1 119 ? 0.778 -1.311 7.695 1.00 98.75 119 ILE A O 1
ATOM 880 N N . ASP A 1 120 ? 1.294 0.568 6.575 1.00 98.19 120 ASP A N 1
ATOM 881 C CA . ASP A 1 120 ? 1.311 1.459 7.735 1.00 98.19 120 ASP A CA 1
ATOM 882 C C . ASP A 1 120 ? 0.460 2.695 7.459 1.00 98.19 120 ASP A C 1
ATOM 884 O O . ASP A 1 120 ? 0.733 3.436 6.514 1.00 98.19 120 ASP A O 1
ATOM 888 N N . PHE A 1 121 ? -0.577 2.892 8.268 1.00 97.44 121 PHE A N 1
ATOM 889 C CA . PHE A 1 121 ? -1.399 4.092 8.246 1.00 97.44 121 PHE A CA 1
ATOM 890 C C . PHE A 1 121 ? -0.949 5.018 9.366 1.00 97.44 121 PHE A C 1
ATOM 892 O O . PHE A 1 121 ? -1.165 4.737 10.548 1.00 97.44 121 PHE A O 1
ATOM 899 N N . VAL A 1 122 ? -0.374 6.153 8.984 1.00 93.50 122 VAL A N 1
ATOM 900 C CA . VAL A 1 122 ? -0.003 7.207 9.918 1.00 93.50 122 VAL A CA 1
ATOM 901 C C . VAL A 1 122 ? -1.251 8.018 10.227 1.00 93.50 122 VAL A C 1
ATOM 903 O O . VAL A 1 122 ? -1.738 8.743 9.367 1.00 93.50 122 VAL A O 1
ATOM 906 N N . SER A 1 123 ? -1.772 7.923 11.450 1.00 91.75 123 SER A N 1
ATOM 907 C CA . SER A 1 123 ? -2.834 8.814 11.930 1.00 91.75 123 SER A CA 1
ATOM 908 C C . SER A 1 123 ? -4.079 8.888 11.016 1.00 91.75 123 SER A C 1
ATOM 910 O O . SER A 1 123 ? -4.543 9.992 10.705 1.00 91.75 123 SER A O 1
ATOM 912 N N . PRO A 1 124 ? -4.634 7.758 10.526 1.00 93.38 124 PRO A N 1
ATOM 913 C CA . PRO A 1 124 ? -5.843 7.797 9.719 1.00 93.38 124 PRO A CA 1
ATOM 914 C C . PRO A 1 124 ? -7.035 8.248 10.563 1.00 93.38 124 PRO A C 1
ATOM 916 O O . PRO A 1 124 ? -7.111 8.008 11.767 1.00 93.38 124 PRO A O 1
ATOM 919 N N . THR A 1 125 ? -8.002 8.856 9.892 1.00 89.12 125 THR A N 1
ATOM 920 C CA . THR A 1 125 ? -9.303 9.205 10.464 1.00 89.12 125 THR A CA 1
ATOM 921 C C . THR A 1 125 ? -10.399 8.642 9.565 1.00 89.12 125 THR A C 1
ATOM 923 O O . THR A 1 125 ? -10.139 8.288 8.413 1.00 89.12 125 THR A O 1
ATOM 926 N N . LYS A 1 126 ? -11.646 8.618 10.051 1.00 93.44 126 LYS A N 1
ATOM 927 C CA . LYS A 1 126 ? -12.791 8.085 9.289 1.00 93.44 126 LYS A CA 1
ATOM 928 C C . LYS A 1 126 ? -12.599 6.595 8.973 1.00 93.44 126 LYS A C 1
ATOM 930 O O . LYS A 1 126 ? -12.231 5.841 9.868 1.00 93.44 126 LYS A O 1
ATOM 935 N N . ASP A 1 127 ? -12.943 6.162 7.765 1.00 96.69 127 ASP A N 1
ATOM 936 C CA . ASP A 1 127 ? -12.973 4.749 7.401 1.00 96.69 127 ASP A CA 1
ATOM 937 C C . ASP A 1 127 ? -11.648 4.305 6.773 1.00 96.69 127 ASP A C 1
ATOM 939 O O . ASP A 1 127 ? -11.127 4.960 5.865 1.00 96.69 127 ASP A O 1
ATOM 943 N N . VAL A 1 128 ? -11.126 3.166 7.221 1.00 98.00 128 VAL A N 1
ATOM 944 C CA . VAL A 1 128 ? -9.977 2.487 6.612 1.00 98.00 128 VAL A CA 1
ATOM 945 C C . VAL A 1 128 ? -10.449 1.181 5.987 1.00 98.00 128 VAL A C 1
ATOM 947 O O . VAL A 1 128 ? -10.982 0.313 6.677 1.00 98.00 128 VAL A O 1
ATOM 950 N N . HIS A 1 129 ? -10.218 1.014 4.686 1.00 98.62 129 HIS A N 1
ATOM 951 C CA . HIS A 1 129 ? -10.549 -0.205 3.952 1.00 98.62 129 HIS A CA 1
ATOM 952 C C . HIS A 1 129 ? -9.285 -0.862 3.395 1.00 98.62 129 HIS A C 1
ATOM 954 O O . HIS A 1 129 ? -8.460 -0.220 2.747 1.00 98.62 129 HIS A O 1
ATOM 960 N N . ILE A 1 130 ? -9.128 -2.159 3.628 1.00 98.88 130 ILE A N 1
ATOM 961 C CA . ILE A 1 130 ? -7.996 -2.940 3.133 1.00 98.88 130 ILE A CA 1
ATOM 962 C C . ILE A 1 130 ? -8.548 -4.181 2.455 1.00 98.88 130 ILE A C 1
ATOM 964 O O . ILE A 1 130 ? -9.225 -4.987 3.096 1.00 98.88 130 ILE A O 1
ATOM 968 N N . GLU A 1 131 ? -8.263 -4.341 1.163 1.00 98.88 131 GLU A N 1
ATOM 969 C CA . GLU A 1 131 ? -8.873 -5.405 0.368 1.00 98.88 131 GLU A CA 1
ATOM 970 C C . GLU A 1 131 ? -7.887 -6.133 -0.552 1.00 98.88 131 GLU A C 1
ATOM 972 O O . GLU A 1 131 ? -7.078 -5.513 -1.238 1.00 98.88 131 GLU A O 1
ATOM 977 N N . ASN A 1 132 ? -7.997 -7.463 -0.639 1.00 98.88 132 ASN A N 1
ATOM 978 C CA . ASN A 1 132 ? -7.206 -8.288 -1.565 1.00 98.88 132 ASN A CA 1
ATOM 979 C C . ASN A 1 132 ? -5.698 -8.070 -1.363 1.00 98.88 132 ASN A C 1
ATOM 981 O O . ASN A 1 132 ? -4.941 -7.836 -2.310 1.00 98.88 132 ASN A O 1
ATOM 985 N N . VAL A 1 133 ? -5.280 -8.104 -0.098 1.00 98.88 133 VAL A N 1
ATOM 986 C CA . VAL A 1 133 ? -3.898 -7.867 0.318 1.00 98.88 133 VAL A CA 1
ATOM 987 C C . VAL A 1 133 ? -3.270 -9.165 0.803 1.00 98.88 133 VAL A C 1
ATOM 989 O O . VAL A 1 133 ? -3.868 -9.920 1.568 1.00 98.88 133 VAL A O 1
ATOM 992 N N . LEU A 1 134 ? -2.027 -9.410 0.403 1.00 98.81 134 LEU A N 1
ATOM 993 C CA . LEU A 1 134 ? -1.215 -10.481 0.966 1.00 98.81 134 LEU A CA 1
ATOM 994 C C . LEU A 1 134 ? 0.026 -9.891 1.615 1.00 98.81 134 LEU A C 1
ATOM 996 O O . LEU A 1 134 ? 0.769 -9.159 0.971 1.00 98.81 134 LEU A O 1
ATOM 1000 N N . ILE A 1 135 ? 0.301 -10.261 2.862 1.00 98.62 135 ILE A N 1
ATOM 1001 C CA . ILE A 1 135 ? 1.530 -9.870 3.548 1.00 98.62 135 ILE A CA 1
ATOM 1002 C C . ILE A 1 135 ? 2.177 -11.104 4.160 1.00 98.62 135 ILE A C 1
ATOM 1004 O O . ILE A 1 135 ? 1.580 -11.795 4.987 1.00 98.62 135 ILE A O 1
ATOM 1008 N N . SER A 1 136 ? 3.409 -11.397 3.744 1.00 98.06 136 SER A N 1
ATOM 1009 C CA . SER A 1 136 ? 4.130 -12.581 4.212 1.00 98.06 136 SER A CA 1
ATOM 1010 C C . SER A 1 136 ? 5.555 -12.284 4.646 1.00 98.06 136 SER A C 1
ATOM 1012 O O . SER A 1 136 ? 6.260 -11.547 3.957 1.00 98.06 136 SER A O 1
ATOM 1014 N N . ASN A 1 137 ? 5.989 -12.919 5.738 1.00 94.56 137 ASN A N 1
ATOM 1015 C CA . ASN A 1 137 ? 7.362 -12.828 6.242 1.00 94.56 137 ASN A CA 1
ATOM 1016 C C . ASN A 1 137 ? 7.823 -11.369 6.481 1.00 94.56 137 ASN A C 1
ATOM 1018 O O . ASN A 1 137 ? 8.882 -10.947 6.016 1.00 94.56 137 ASN A O 1
ATOM 1022 N N . GLY A 1 138 ? 6.978 -10.581 7.156 1.00 88.56 138 GLY A N 1
ATOM 1023 C CA . GLY A 1 138 ? 7.284 -9.216 7.592 1.00 88.56 138 GLY A CA 1
ATOM 1024 C C . GLY A 1 138 ? 8.078 -9.197 8.901 1.00 88.56 138 GLY A C 1
ATOM 1025 O O . GLY A 1 138 ? 8.305 -10.244 9.513 1.00 88.56 138 GLY A O 1
ATOM 1026 N N . SER A 1 139 ? 8.538 -8.011 9.322 1.00 88.06 139 SER A N 1
ATOM 1027 C CA . SER A 1 139 ? 9.397 -7.892 10.518 1.00 88.06 139 SER A CA 1
ATOM 1028 C C . SER A 1 139 ? 8.985 -6.832 11.540 1.00 88.06 139 SER A C 1
ATOM 1030 O O . SER A 1 139 ? 9.669 -6.683 12.549 1.00 88.06 139 SER A O 1
ATOM 1032 N N . SER A 1 140 ? 7.854 -6.161 11.317 1.00 93.00 140 SER A N 1
ATOM 1033 C CA . SER A 1 140 ? 7.188 -5.268 12.273 1.00 93.00 140 SER A CA 1
ATOM 1034 C C . SER A 1 140 ? 5.728 -5.715 12.447 1.00 93.00 140 SER A C 1
ATOM 1036 O O . SER A 1 140 ? 5.487 -6.817 12.942 1.00 93.00 140 SER A O 1
ATOM 1038 N N . TYR A 1 141 ? 4.758 -4.915 12.011 1.00 97.19 141 TYR A N 1
ATOM 1039 C CA . TYR A 1 141 ? 3.367 -5.318 11.831 1.00 97.19 141 TYR A CA 1
ATOM 1040 C C . TYR A 1 141 ? 3.119 -5.701 10.373 1.00 97.19 141 TYR A C 1
ATOM 1042 O O . TYR A 1 141 ? 3.653 -5.060 9.468 1.00 97.19 141 TYR A O 1
ATOM 1050 N N . ALA A 1 142 ? 2.280 -6.697 10.091 1.00 98.00 142 ALA A N 1
ATOM 1051 C CA . ALA A 1 142 ? 1.822 -6.870 8.711 1.00 98.00 142 ALA A CA 1
ATOM 1052 C C . ALA A 1 142 ? 0.970 -5.657 8.298 1.00 98.00 142 ALA A C 1
ATOM 1054 O O . ALA A 1 142 ? 1.260 -5.029 7.286 1.00 98.00 142 ALA A O 1
ATOM 1055 N N . ILE A 1 143 ? -0.004 -5.267 9.122 1.00 98.56 143 ILE A N 1
ATOM 1056 C CA . ILE A 1 143 ? -0.787 -4.037 8.959 1.00 98.56 143 ILE A CA 1
ATOM 1057 C C . ILE A 1 143 ? -0.771 -3.270 10.279 1.00 98.56 143 ILE A C 1
ATOM 1059 O O . ILE A 1 143 ? -1.099 -3.829 11.326 1.00 98.56 143 ILE A O 1
ATOM 1063 N N . HIS A 1 144 ? -0.405 -1.995 10.220 1.00 98.06 144 HIS A N 1
ATOM 1064 C CA . HIS A 1 144 ? -0.375 -1.094 11.362 1.00 98.06 144 HIS A CA 1
ATOM 1065 C C . HIS A 1 144 ? -1.335 0.071 11.135 1.00 98.06 144 HIS A C 1
ATOM 1067 O O . HIS A 1 144 ? -1.231 0.780 10.135 1.00 98.06 144 HIS A O 1
ATOM 1073 N N . ILE A 1 145 ? -2.289 0.236 12.049 1.00 97.06 145 ILE A N 1
ATOM 1074 C CA . ILE A 1 145 ? -3.261 1.326 12.053 1.00 97.06 145 ILE A CA 1
ATOM 1075 C C . ILE A 1 145 ? -3.244 1.931 13.453 1.00 97.06 145 ILE A C 1
ATOM 1077 O O . ILE A 1 145 ? -3.699 1.292 14.402 1.00 97.06 145 ILE A O 1
ATOM 1081 N N . THR A 1 146 ? -2.744 3.158 13.566 1.00 91.75 146 THR A N 1
ATOM 1082 C CA . THR A 1 146 ? -2.742 3.915 14.823 1.00 91.75 146 THR A CA 1
ATOM 1083 C C . THR A 1 146 ? -3.297 5.306 14.563 1.00 91.75 146 THR A C 1
ATOM 1085 O O . THR A 1 146 ? -2.737 6.048 13.757 1.00 91.75 146 THR A O 1
ATOM 1088 N N . GLU A 1 147 ? -4.420 5.636 15.202 1.00 83.94 147 GLU A N 1
ATOM 1089 C CA . GLU A 1 147 ? -5.133 6.898 14.979 1.00 83.94 147 GLU A CA 1
ATOM 1090 C C . GLU A 1 147 ? -4.352 8.151 15.406 1.00 83.94 147 GLU A C 1
ATOM 1092 O O . GLU A 1 147 ? -3.387 8.090 16.172 1.00 83.94 147 GLU A O 1
ATOM 1097 N N . PHE A 1 148 ? -4.849 9.315 14.969 1.00 73.38 148 PHE A N 1
ATOM 1098 C CA . PHE A 1 148 ? -4.443 10.601 15.530 1.00 73.38 148 PHE A CA 1
ATOM 1099 C C . PHE A 1 148 ? -5.165 10.872 16.864 1.00 73.38 148 PHE A C 1
ATOM 1101 O O . PHE A 1 148 ? -6.400 10.819 16.896 1.00 73.38 148 PHE A O 1
ATOM 1108 N N . PRO A 1 149 ? -4.459 11.277 17.936 1.00 71.88 149 PRO A N 1
ATOM 1109 C CA . PRO A 1 149 ? -5.100 11.686 19.184 1.00 71.88 149 PRO A CA 1
ATOM 1110 C C . PRO A 1 149 ? -6.138 12.799 18.964 1.00 71.88 149 PRO A C 1
ATOM 1112 O O . PRO A 1 149 ? -5.807 13.905 18.535 1.00 71.88 149 PRO A O 1
ATOM 1115 N N . GLY A 1 150 ? -7.406 12.521 19.272 1.00 73.19 150 GLY A N 1
ATOM 1116 C CA . GLY A 1 150 ? -8.509 13.485 19.151 1.00 73.19 150 GLY A CA 1
ATOM 1117 C C . GLY A 1 150 ? -9.273 13.459 17.821 1.00 73.19 150 GLY A C 1
ATOM 1118 O O . GLY A 1 150 ? -10.189 14.262 17.642 1.00 73.19 150 GLY A O 1
ATOM 1119 N N . ALA A 1 151 ? -8.947 12.542 16.906 1.00 82.50 151 ALA A N 1
ATOM 1120 C CA . ALA A 1 151 ? -9.734 12.290 15.700 1.00 82.50 151 ALA A CA 1
ATOM 1121 C C . ALA A 1 151 ? -9.873 10.776 15.465 1.00 82.50 151 ALA A C 1
ATOM 1123 O O . ALA A 1 151 ? -9.085 10.210 14.705 1.00 82.50 151 ALA A O 1
ATOM 1124 N N . PRO A 1 152 ? -10.860 10.122 16.107 1.00 82.06 152 PRO A N 1
ATOM 1125 C CA . PRO A 1 152 ? -10.923 8.674 16.108 1.00 82.06 152 PRO A CA 1
ATOM 1126 C C . PRO A 1 152 ? -11.226 8.075 14.736 1.00 82.06 152 PRO A C 1
ATOM 1128 O O . PRO A 1 152 ? -11.799 8.724 13.844 1.00 82.06 152 PRO A O 1
ATOM 1131 N N . LEU A 1 153 ? -10.865 6.802 14.585 1.00 92.19 153 LEU A N 1
ATOM 1132 C CA . LEU A 1 153 ? -11.342 5.986 13.478 1.00 92.19 153 LEU A CA 1
ATOM 1133 C C . LEU A 1 153 ? -12.869 5.911 13.522 1.00 92.19 153 LEU A C 1
ATOM 1135 O O . LEU A 1 153 ? -13.490 5.796 14.573 1.00 92.19 153 LEU A O 1
ATOM 1139 N N . LYS A 1 154 ? -13.498 5.961 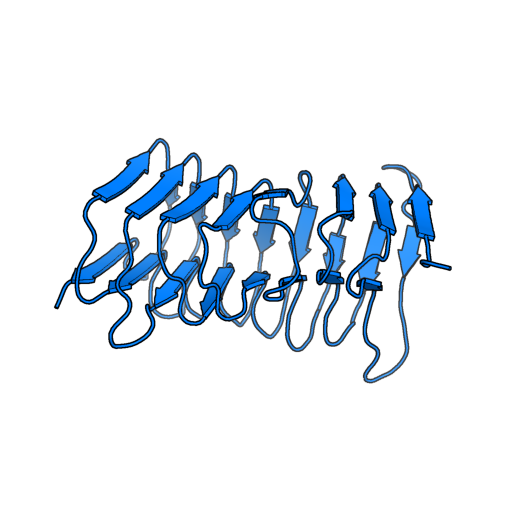12.352 1.00 93.81 154 LYS A N 1
ATOM 1140 C CA . LYS A 1 154 ? -14.920 5.643 12.243 1.00 93.81 154 LYS A CA 1
ATOM 1141 C C . LYS A 1 154 ? -15.095 4.139 12.098 1.00 93.81 154 LYS A C 1
ATOM 1143 O O . LYS A 1 154 ? -15.803 3.528 12.888 1.00 93.81 154 LYS A O 1
ATOM 1148 N N . SER A 1 155 ? -14.431 3.542 11.112 1.00 96.25 155 SER A N 1
ATOM 1149 C CA . SER A 1 155 ? -14.494 2.102 10.886 1.00 96.25 155 SER A CA 1
ATOM 1150 C C . SER A 1 155 ? -13.203 1.550 10.288 1.00 96.25 155 SER A C 1
ATOM 1152 O O . SER A 1 155 ? -12.448 2.268 9.629 1.00 96.25 155 SER A O 1
ATOM 1154 N N . VAL A 1 156 ? -12.952 0.260 10.508 1.00 98.06 156 VAL A N 1
ATOM 1155 C CA . VAL A 1 156 ? -11.879 -0.489 9.844 1.00 98.06 156 VAL A CA 1
ATOM 1156 C C . VAL A 1 156 ? -12.467 -1.735 9.198 1.00 98.06 156 VAL A C 1
ATOM 1158 O O . VAL A 1 156 ? -13.052 -2.574 9.876 1.00 98.06 156 VAL A O 1
ATOM 1161 N N . SER A 1 157 ? -12.279 -1.889 7.890 1.00 98.56 157 SER A N 1
ATOM 1162 C CA . SER A 1 157 ? -12.683 -3.077 7.139 1.00 98.56 157 SER A CA 1
ATOM 1163 C C . SER A 1 157 ? -11.467 -3.747 6.512 1.00 98.56 157 SER A C 1
ATOM 1165 O O . SER A 1 157 ? -10.750 -3.143 5.717 1.00 98.56 157 SER A O 1
ATOM 1167 N N . VAL A 1 158 ? -11.247 -5.012 6.857 1.00 98.75 158 VAL A N 1
ATOM 1168 C CA . VAL A 1 158 ? -10.179 -5.859 6.327 1.00 98.75 158 VAL A CA 1
ATOM 1169 C C . VAL A 1 158 ? -10.832 -7.042 5.628 1.00 98.75 158 VAL A C 1
ATOM 1171 O O . VAL A 1 158 ? -11.392 -7.924 6.279 1.00 98.75 158 VAL A O 1
ATOM 1174 N N . ARG A 1 159 ? -10.781 -7.067 4.295 1.00 98.81 159 ARG A N 1
ATOM 1175 C CA . ARG A 1 159 ? -11.468 -8.073 3.481 1.00 98.81 159 ARG A CA 1
ATOM 1176 C C . ARG A 1 159 ? -10.505 -8.827 2.580 1.00 98.81 159 ARG A C 1
ATOM 1178 O O . ARG A 1 159 ? -9.742 -8.225 1.831 1.00 98.81 159 ARG A O 1
ATOM 1185 N N . ASN A 1 160 ? -10.599 -10.155 2.580 1.00 98.75 160 ASN A N 1
ATOM 1186 C CA . ASN A 1 160 ? -9.760 -11.009 1.733 1.00 98.75 160 ASN A CA 1
ATOM 1187 C C . ASN A 1 160 ? -8.260 -10.705 1.915 1.00 98.75 160 ASN A C 1
ATOM 1189 O O . ASN A 1 160 ? -7.516 -10.517 0.949 1.00 98.75 160 ASN A O 1
ATOM 1193 N N . VAL A 1 161 ? -7.832 -10.592 3.175 1.00 98.88 161 VAL A N 1
ATOM 1194 C CA . VAL A 1 161 ? -6.437 -10.330 3.528 1.00 98.88 161 VAL A CA 1
ATOM 1195 C C . VAL A 1 161 ? -5.776 -11.605 4.019 1.00 98.88 161 VAL A C 1
ATOM 1197 O O . VAL A 1 161 ? -6.294 -12.294 4.891 1.00 98.88 161 VAL A O 1
ATOM 1200 N N . THR A 1 162 ? -4.603 -11.923 3.480 1.00 98.81 162 THR A N 1
ATOM 1201 C CA . THR A 1 162 ? -3.774 -13.027 3.971 1.00 98.81 162 THR A CA 1
ATOM 1202 C C . THR A 1 162 ? -2.549 -12.479 4.683 1.00 98.81 162 THR A C 1
ATOM 1204 O O . THR A 1 162 ? -1.702 -11.848 4.055 1.00 98.81 162 THR A O 1
ATOM 1207 N N . VAL A 1 163 ? -2.416 -12.776 5.975 1.00 98.62 163 VAL A N 1
ATOM 1208 C CA . VAL A 1 163 ? -1.205 -12.516 6.760 1.00 98.62 163 VAL A CA 1
ATOM 1209 C C . VAL A 1 163 ? -0.569 -13.848 7.132 1.00 98.62 163 VAL A C 1
ATOM 1211 O O . VAL A 1 163 ? -1.110 -14.602 7.946 1.00 98.62 163 VAL A O 1
ATOM 1214 N N . ALA A 1 164 ? 0.579 -14.147 6.532 1.00 98.19 164 ALA A N 1
ATOM 1215 C CA . ALA A 1 164 ? 1.213 -15.451 6.678 1.00 98.19 164 ALA A CA 1
ATOM 1216 C C . ALA A 1 164 ? 2.691 -15.379 7.060 1.00 98.19 164 ALA A C 1
ATOM 1218 O O . ALA A 1 164 ? 3.388 -14.410 6.758 1.00 98.19 164 ALA A O 1
ATOM 1219 N N . ASP A 1 165 ? 3.173 -16.449 7.691 1.00 97.19 165 ASP A N 1
ATOM 1220 C CA . ASP A 1 165 ? 4.592 -16.668 7.982 1.00 97.19 165 ASP A CA 1
ATOM 1221 C C . ASP A 1 165 ? 5.248 -15.500 8.749 1.00 97.19 165 ASP A C 1
ATOM 1223 O O . ASP A 1 165 ? 6.444 -15.242 8.612 1.00 97.19 165 ASP A O 1
ATOM 1227 N N . GLN A 1 166 ? 4.474 -14.780 9.570 1.00 95.19 166 GLN A N 1
ATOM 1228 C CA . GLN A 1 166 ? 4.984 -13.711 10.430 1.00 95.19 166 GLN A CA 1
ATOM 1229 C C . GLN A 1 166 ? 5.701 -14.335 11.632 1.00 95.19 166 GLN A C 1
ATOM 1231 O O . GLN A 1 166 ? 5.079 -14.695 12.636 1.00 95.19 166 GLN A O 1
ATOM 1236 N N . ARG A 1 167 ? 7.020 -14.525 11.497 1.00 92.50 167 ARG A N 1
ATOM 1237 C CA . ARG A 1 167 ? 7.871 -15.180 12.511 1.00 92.50 167 ARG A CA 1
ATOM 1238 C C . ARG A 1 167 ? 8.575 -14.219 13.472 1.00 92.50 167 ARG A C 1
ATOM 1240 O O . ARG A 1 167 ? 9.166 -14.650 14.458 1.00 92.50 167 ARG A O 1
ATOM 1247 N N . ARG A 1 168 ? 8.564 -12.929 13.155 1.00 91.44 168 ARG A N 1
ATOM 1248 C CA . ARG A 1 168 ? 9.209 -11.840 13.898 1.00 91.44 168 ARG A CA 1
ATOM 1249 C C . ARG A 1 168 ? 8.358 -10.577 13.776 1.00 91.44 168 ARG A C 1
ATOM 1251 O O . ARG A 1 168 ? 7.437 -10.547 12.965 1.00 91.44 168 ARG A O 1
ATOM 1258 N N . GLY A 1 169 ? 8.678 -9.557 14.565 1.00 92.06 169 GLY A N 1
ATOM 1259 C CA . GLY A 1 169 ? 7.879 -8.336 14.663 1.00 92.06 169 GLY A CA 1
ATOM 1260 C C . GLY A 1 169 ? 6.895 -8.383 15.829 1.00 92.06 169 GLY A C 1
ATOM 1261 O O . GLY A 1 169 ? 7.130 -9.089 16.811 1.00 92.06 169 GLY A O 1
ATOM 1262 N N . HIS A 1 170 ? 5.816 -7.610 15.729 1.00 94.81 170 HIS A N 1
ATOM 1263 C CA . HIS A 1 170 ? 4.920 -7.330 16.852 1.00 94.81 170 HIS A CA 1
ATOM 1264 C C . HIS A 1 170 ? 3.573 -8.051 16.743 1.00 94.81 170 HIS A C 1
ATOM 1266 O O . HIS A 1 170 ? 3.142 -8.675 17.709 1.00 94.81 170 HIS A O 1
ATOM 1272 N N . ALA A 1 171 ? 2.921 -7.999 15.578 1.00 96.75 171 ALA A N 1
ATOM 1273 C CA . ALA A 1 171 ? 1.666 -8.699 15.305 1.00 96.75 171 ALA A CA 1
ATOM 1274 C C . ALA A 1 171 ? 1.399 -8.790 13.794 1.00 96.75 171 ALA A C 1
ATOM 1276 O O . ALA A 1 171 ? 2.032 -8.109 12.992 1.00 96.75 171 ALA A O 1
ATOM 1277 N N . GLY A 1 172 ? 0.423 -9.604 13.398 1.00 97.38 172 GLY A N 1
ATOM 1278 C CA . GLY A 1 172 ? -0.149 -9.556 12.060 1.00 97.38 172 GLY A CA 1
ATOM 1279 C C . GLY A 1 172 ? -0.809 -8.202 11.823 1.00 97.38 172 GLY A C 1
ATOM 1280 O O . GLY A 1 172 ? -0.293 -7.391 11.065 1.00 97.38 172 GLY A O 1
ATOM 1281 N N . ILE A 1 173 ? -1.913 -7.921 12.504 1.00 98.12 173 ILE A N 1
ATOM 1282 C CA . ILE A 1 173 ? -2.597 -6.626 12.415 1.00 98.12 173 ILE A CA 1
ATOM 1283 C C . ILE A 1 173 ? -2.624 -5.969 13.794 1.00 98.12 173 ILE A C 1
ATOM 1285 O O . ILE A 1 173 ? -2.978 -6.628 14.769 1.00 98.12 173 ILE A O 1
ATOM 1289 N N . LEU A 1 174 ? -2.284 -4.682 13.865 1.00 97.62 174 LEU A N 1
ATOM 1290 C CA . LEU A 1 174 ? -2.588 -3.815 15.004 1.00 97.62 174 LEU A CA 1
ATOM 1291 C C . LEU A 1 174 ? -3.570 -2.728 14.565 1.00 97.62 174 LEU A C 1
ATOM 1293 O O . LEU A 1 174 ? -3.294 -2.001 13.611 1.00 97.62 174 LEU A O 1
ATOM 1297 N N . ILE A 1 175 ? -4.681 -2.621 15.291 1.00 96.94 175 ILE A N 1
ATOM 1298 C CA . ILE A 1 175 ? -5.628 -1.507 15.224 1.00 96.94 175 ILE A CA 1
ATOM 1299 C C . ILE A 1 175 ? -5.642 -0.846 16.601 1.00 96.94 175 ILE A C 1
ATOM 1301 O O . ILE A 1 175 ? -6.084 -1.464 17.567 1.00 96.94 175 ILE A O 1
ATOM 1305 N N . SER A 1 176 ? -5.144 0.384 16.688 1.00 93.94 176 SER A N 1
ATOM 1306 C CA . SER A 1 176 ? -5.105 1.175 17.919 1.00 93.94 176 SER A CA 1
ATOM 1307 C C . SER A 1 176 ? -5.859 2.485 17.722 1.00 93.94 176 SER A C 1
ATOM 1309 O O . SER A 1 176 ? -5.502 3.288 16.857 1.00 93.94 176 SER A O 1
ATOM 1311 N N . SER A 1 177 ? -6.912 2.690 18.508 1.00 92.25 177 SER A N 1
ATOM 1312 C CA . SER A 1 177 ? -7.835 3.815 18.358 1.00 92.25 177 SER A CA 1
ATOM 1313 C C . SER A 1 177 ? -8.545 4.116 19.678 1.00 92.25 177 SER A C 1
ATOM 1315 O O . SER A 1 177 ? -8.745 3.196 20.452 1.00 92.25 177 SER A O 1
ATOM 1317 N N . GLY A 1 178 ? -8.949 5.351 19.970 1.00 89.19 178 GLY A N 1
ATOM 1318 C CA . GLY A 1 178 ? -9.760 5.635 21.155 1.00 89.19 178 GLY A CA 1
ATOM 1319 C C . GLY A 1 178 ? -11.210 5.162 20.993 1.00 89.19 178 GLY A C 1
ATOM 1320 O O . GLY A 1 178 ? -11.877 4.724 21.924 1.00 89.19 178 GLY A O 1
ATOM 1321 N N . SER A 1 179 ? -11.721 5.170 19.761 1.00 87.50 179 SER A N 1
ATOM 1322 C CA . SER A 1 179 ? -13.025 4.580 19.454 1.00 87.50 179 SER A CA 1
ATOM 1323 C C . SER A 1 179 ? -13.116 4.197 17.986 1.00 87.50 179 SER A C 1
ATOM 1325 O O . SER A 1 179 ? -12.568 4.888 17.139 1.00 87.50 179 SER A O 1
ATOM 1327 N N . ALA A 1 180 ? -13.863 3.138 17.688 1.00 91.81 180 ALA A N 1
ATOM 1328 C CA . ALA A 1 180 ? -14.287 2.797 16.338 1.00 91.81 180 ALA A CA 1
ATOM 1329 C C . ALA A 1 180 ? -15.736 2.306 16.398 1.00 91.81 180 ALA A C 1
ATOM 1331 O O . ALA A 1 180 ? -16.085 1.513 17.273 1.00 91.81 180 ALA A O 1
ATOM 1332 N N . GLU A 1 181 ? -16.581 2.772 15.480 1.00 93.25 181 GLU A N 1
ATOM 1333 C CA . GLU A 1 181 ? -17.975 2.324 15.377 1.00 93.25 181 GLU A CA 1
ATOM 1334 C C . GLU A 1 181 ? -18.042 0.861 14.915 1.00 93.25 181 GLU A C 1
ATOM 1336 O O . GLU A 1 181 ? -18.883 0.096 15.383 1.00 93.25 181 GLU A O 1
ATOM 1341 N N . GLU A 1 182 ? -17.140 0.462 14.012 1.00 95.81 182 GLU A N 1
ATOM 1342 C CA . GLU A 1 182 ? -17.092 -0.891 13.462 1.00 95.81 182 GLU A CA 1
ATOM 1343 C C . GLU A 1 182 ? -15.657 -1.326 13.138 1.00 95.81 182 GLU A C 1
ATOM 1345 O O . GLU A 1 182 ? -14.885 -0.593 12.518 1.00 95.81 182 GLU A O 1
ATOM 1350 N N . ILE A 1 183 ? -15.318 -2.564 13.500 1.00 97.38 183 ILE A N 1
ATOM 1351 C CA . ILE A 1 183 ? -14.130 -3.262 13.004 1.00 97.38 183 ILE A CA 1
ATOM 1352 C C . ILE A 1 183 ? -14.593 -4.586 12.403 1.00 97.38 183 ILE A C 1
ATOM 1354 O O . ILE A 1 183 ? -15.122 -5.445 13.108 1.00 97.38 183 ILE A O 1
ATOM 1358 N N . ASN A 1 184 ? -14.384 -4.753 11.101 1.00 98.19 184 ASN A N 1
ATOM 1359 C CA . ASN A 1 184 ? -14.836 -5.909 10.341 1.00 98.19 184 ASN A CA 1
ATOM 1360 C C . ASN A 1 184 ? -13.650 -6.612 9.676 1.00 98.19 184 ASN A C 1
ATOM 1362 O O . ASN A 1 184 ? -12.931 -6.010 8.878 1.00 98.19 184 ASN A O 1
ATOM 1366 N N . ILE A 1 185 ? -13.461 -7.892 10.000 1.00 98.00 185 ILE A N 1
ATOM 1367 C CA . ILE A 1 185 ? -12.439 -8.754 9.405 1.00 98.00 185 ILE A CA 1
ATOM 1368 C C . ILE A 1 185 ? -13.151 -9.899 8.678 1.00 98.00 185 ILE A C 1
ATOM 1370 O O . ILE A 1 185 ? -13.601 -10.856 9.307 1.00 98.00 185 ILE A O 1
ATOM 1374 N N . ASP A 1 186 ? -13.243 -9.815 7.351 1.00 97.81 186 ASP A N 1
ATOM 1375 C CA . ASP A 1 186 ? -13.971 -10.774 6.515 1.00 97.81 186 ASP A CA 1
ATOM 1376 C C . ASP A 1 186 ? -13.027 -11.550 5.589 1.00 97.81 186 ASP A C 1
ATOM 1378 O O . ASP A 1 186 ? -12.075 -11.000 5.024 1.00 97.81 186 ASP A O 1
ATOM 1382 N N . ARG A 1 187 ? -13.294 -12.853 5.422 1.00 97.56 187 ARG A N 1
ATOM 1383 C CA . ARG A 1 187 ? -12.573 -13.768 4.507 1.00 97.56 187 ARG A CA 1
ATOM 1384 C C . ARG A 1 187 ? -11.044 -13.667 4.586 1.00 97.56 187 ARG A C 1
ATOM 1386 O O . ARG A 1 187 ? -10.355 -13.847 3.586 1.00 97.56 187 ARG A O 1
ATOM 1393 N N . SER A 1 188 ? -10.517 -13.349 5.762 1.00 98.44 188 SER A N 1
ATOM 1394 C CA . SER A 1 188 ? -9.091 -13.113 5.963 1.00 98.44 188 SER A CA 1
ATOM 1395 C C . SER A 1 188 ? -8.422 -14.329 6.599 1.00 98.44 188 SER A C 1
ATOM 1397 O O . SER A 1 188 ? -9.013 -15.022 7.426 1.00 98.44 188 SER A O 1
ATOM 1399 N N . ILE A 1 189 ? -7.190 -14.613 6.182 1.00 98.56 189 ILE A N 1
ATOM 1400 C CA . ILE A 1 189 ? -6.436 -15.810 6.554 1.00 98.56 189 ILE A CA 1
ATOM 1401 C C . ILE A 1 189 ? -5.198 -15.393 7.340 1.00 98.56 189 ILE A C 1
ATOM 1403 O O . ILE A 1 189 ? -4.343 -14.668 6.834 1.00 98.56 189 ILE A O 1
ATOM 1407 N N . PHE A 1 190 ? -5.063 -15.929 8.550 1.00 98.06 190 PHE A N 1
ATOM 1408 C CA . PHE A 1 190 ? -3.878 -15.776 9.388 1.00 98.06 190 PHE A CA 1
ATOM 1409 C C . PHE A 1 190 ? -3.226 -17.144 9.560 1.00 98.06 190 PHE A C 1
ATOM 1411 O O . PHE A 1 190 ? -3.777 -18.015 10.231 1.00 98.06 190 PHE A O 1
ATOM 1418 N N . ALA A 1 191 ? -2.084 -17.373 8.912 1.00 97.75 191 ALA A N 1
ATOM 1419 C CA . ALA A 1 191 ? -1.510 -18.714 8.809 1.00 97.75 191 ALA A CA 1
ATOM 1420 C C . ALA A 1 191 ? -0.021 -18.741 9.148 1.00 97.75 191 ALA A C 1
ATOM 1422 O O . ALA A 1 191 ? 0.766 -17.968 8.611 1.00 97.75 191 ALA A O 1
ATOM 1423 N N . ARG A 1 192 ? 0.386 -19.706 9.984 1.00 96.81 192 ARG A N 1
ATOM 1424 C CA . ARG A 1 192 ? 1.800 -19.950 10.339 1.00 96.81 192 ARG A CA 1
ATOM 1425 C C . ARG A 1 192 ? 2.505 -18.721 10.942 1.00 96.81 192 ARG A C 1
ATOM 1427 O O . ARG A 1 192 ? 3.712 -18.555 10.783 1.00 96.81 192 ARG A O 1
ATOM 1434 N N . ASN A 1 193 ? 1.750 -17.878 11.642 1.00 97.06 193 ASN A N 1
ATOM 1435 C CA . ASN A 1 193 ? 2.282 -16.746 12.395 1.00 97.06 193 ASN A CA 1
ATOM 1436 C C . ASN A 1 193 ? 2.709 -17.222 13.788 1.00 97.06 193 ASN A C 1
ATOM 1438 O O . ASN A 1 193 ? 1.982 -17.985 14.423 1.00 97.06 193 ASN A O 1
ATOM 1442 N N . THR A 1 194 ? 3.875 -16.780 14.260 1.00 96.81 194 THR A N 1
ATOM 1443 C CA . THR A 1 194 ? 4.307 -16.997 15.654 1.00 96.81 194 THR A CA 1
ATOM 1444 C C . THR A 1 194 ? 4.073 -15.764 16.525 1.00 96.81 194 THR A C 1
ATOM 1446 O O . THR A 1 194 ? 4.087 -15.875 17.747 1.00 96.81 194 THR A O 1
ATOM 1449 N N . VAL A 1 195 ? 3.849 -14.600 15.908 1.00 96.06 195 VAL A N 1
ATOM 1450 C CA . VAL A 1 195 ? 3.355 -13.381 16.566 1.00 96.06 195 VAL A CA 1
ATOM 1451 C C . VAL A 1 195 ? 1.819 -13.410 16.675 1.00 96.06 195 VAL A C 1
ATOM 1453 O O . VAL A 1 195 ? 1.175 -14.153 15.922 1.00 96.06 195 VAL A O 1
ATOM 1456 N N . PRO A 1 196 ? 1.198 -12.602 17.561 1.00 97.62 196 PRO A N 1
ATOM 1457 C CA . PRO A 1 196 ? -0.254 -12.423 17.587 1.00 97.62 196 PRO A CA 1
ATOM 1458 C C . PRO A 1 196 ? -0.803 -12.092 16.199 1.00 97.62 196 PRO A C 1
ATOM 1460 O O . PRO A 1 196 ? -0.241 -11.265 15.489 1.00 97.62 196 PRO A O 1
ATOM 1463 N N . SER A 1 197 ? -1.897 -12.730 15.786 1.00 97.00 197 SER A N 1
ATOM 1464 C CA . SER A 1 197 ? -2.447 -12.507 14.438 1.00 97.00 197 SER A CA 1
ATOM 1465 C C . SER A 1 197 ? -3.187 -11.173 14.312 1.00 97.00 197 SER A C 1
ATOM 1467 O O . SER A 1 197 ? -3.101 -10.525 13.271 1.00 97.00 197 SER A O 1
ATOM 1469 N N . LEU A 1 198 ? -3.864 -10.745 15.376 1.00 97.19 198 LEU A N 1
ATOM 1470 C CA . LEU A 1 198 ? -4.634 -9.509 15.444 1.00 97.19 198 LEU A CA 1
ATOM 1471 C C . LEU A 1 198 ? -4.572 -8.960 16.874 1.00 97.19 198 LEU A C 1
ATOM 1473 O O . LEU A 1 198 ? -4.777 -9.711 17.827 1.00 97.19 198 LEU A O 1
ATOM 1477 N N . ILE A 1 199 ? -4.307 -7.665 17.002 1.00 97.62 199 ILE A N 1
ATOM 1478 C CA . ILE A 1 199 ? -4.419 -6.884 18.232 1.00 97.62 199 ILE A CA 1
ATOM 1479 C C . ILE A 1 199 ? -5.351 -5.712 17.934 1.00 97.62 199 ILE A C 1
ATOM 1481 O O . ILE A 1 199 ? -5.161 -4.998 16.949 1.00 97.62 199 ILE A O 1
ATOM 1485 N N . VAL A 1 200 ? -6.354 -5.533 18.788 1.00 96.31 200 VAL A N 1
ATOM 1486 C CA . VAL A 1 200 ? -7.277 -4.400 18.741 1.00 96.31 200 VAL A CA 1
ATOM 1487 C C . VAL A 1 200 ? -7.254 -3.732 20.107 1.00 96.31 200 VAL A C 1
ATOM 1489 O O . VAL A 1 200 ? -7.585 -4.372 21.105 1.00 96.31 200 VAL A O 1
ATOM 1492 N N . THR A 1 201 ? -6.862 -2.464 20.131 1.00 93.44 201 THR A N 1
ATOM 1493 C CA . THR A 1 201 ? -6.815 -1.630 21.330 1.00 93.44 201 THR A CA 1
ATOM 1494 C C . THR A 1 201 ? -7.778 -0.468 21.137 1.00 93.44 201 THR A C 1
ATOM 1496 O O . THR A 1 201 ? -7.601 0.321 20.207 1.00 93.44 201 THR A O 1
ATOM 1499 N N . LEU A 1 202 ? -8.805 -0.414 21.991 1.00 90.25 202 LEU A N 1
ATOM 1500 C CA . LEU A 1 202 ? -9.811 0.646 22.041 1.00 90.25 202 LEU A CA 1
ATOM 1501 C C . LEU A 1 202 ? -9.752 1.310 23.422 1.00 90.25 202 LEU A C 1
ATOM 1503 O O . LEU A 1 202 ? -9.960 0.604 24.412 1.00 90.25 202 LEU A O 1
ATOM 1507 N N . GLU A 1 203 ? -9.424 2.604 23.486 1.00 77.69 203 GLU A N 1
ATOM 1508 C CA . GLU A 1 203 ? -9.197 3.358 24.743 1.00 77.69 203 GLU A CA 1
ATOM 1509 C C . GLU A 1 203 ? -10.129 4.560 24.957 1.00 77.69 203 GLU A C 1
ATOM 1511 O O . GLU A 1 203 ? -10.104 5.511 24.146 1.00 77.69 203 GLU A O 1
#

InterPro domains:
  IPR006626 Parallel beta-helix repeat [SM00710] (31-51)
  IPR006626 Parallel beta-helix repeat [SM00710] (52-74)
  IPR006626 Parallel beta-helix repeat [SM00710] (101-123)
  IPR006626 Parallel beta-helix repeat [SM00710] (125-147)
  IPR006626 Parallel beta-helix repeat [SM00710] (153-177)
  IPR011050 Pectin lyase fold/virulence factor [SSF51126] (8-194)
  IPR012334 Pectin lyase fold [G3DSA:2.160.20.10] (8-200)
  IPR039448 Right handed beta helix domain [PF13229] (51-194)

Secondary structure (DSSP, 8-state):
---EEEEE--SSS-EEEE-STT---EEE-TT-EEEEESEEEES-SEEEEE-SS-EEEES-EEES-SSEEEEE-TTS-SEEEEEEEEEES-SSEEEEE--BSS-EEEEEEEEES-SS-SEEEESB-EEEEEEEEEEES-SSEEEEEEPBTTB-EEEEEEEEEEEE---SSSEEEEEEES--SEEEEES-EEES-SS-SEEEEE-

Foldseek 3Di:
DAAEDEQAADPVGAAEAEDDPAAAAAAAAEPHAYEEERHEAEAYLENEEAQYQRYHAAAYEYYAHEAEPYEYEQNYDQAAENHQYEYEAHAEEDYEYEEYPDHHEYENYEYELYAYEPYEYDAYAEEYHYYHYEYENYAAEVYEAAHDVPGWYAEYYAELYEYEHAAHHAEPYEHHTQDYPYYYHYNYHYYNHPHHHYDYHHD

pLDDT: mean 95.63, std 5.46, range [59.62, 98.88]

Sequence (203 aa):
MTGKLYLNGTVSQPIRLFGGATWRGLVVKPGGTLVLSHTTVEGASIGLWIGSEKVQIEHAKILDSVIHGVEVTDSAGQDIDLGHSEILRAKGTGVGIDERKTSTAIRNVAVRDGWGSGIDFVSPTKDVHIENVLISNGSSYAIHITEFPGAPLKSVSVRNVTVADQRRGHAGILISSGSAEEINIDRSIFARNTVPSLIVTLE